Protein 8C3K (pdb70)

Nearest PDB structures (foldseek):
  8c3k-assembly1_A  TM=1.017E+00  e=1.616E-09  Escherichia coli O157:H7
  8c3l-assembly2_C  TM=9.895E-01  e=5.753E-07  Escherichia coli O157:H7
  7nkv-assembly1_A  TM=8.709E-01  e=2.531E-07  Escherichia coli O157:H7
  8c3l-assembly2_D  TM=9.884E-01  e=4.692E-20  Lama glama
  8b8i-assembly1_A  TM=9.255E-01  e=2.791E-16  Vicugna pacos

Radius of gyration: 16.2 Å; Cα contacts (8 Å, |Δi|>4): 402; chains: 2; bounding box: 50×37×36 Å

Solvent-accessible surface area: 8195 Å² total

Foldseek 3Di:
DCLLLVLLCVVCVVHDDDPVCPVVSVCSNVVNDDDDDVNSQVVCVVVVNPGCSSVDDDD/DKAKDKDWADEEAAQAKTKIKMAMPPLPQLQAKKFKFFQDPPHGTHTAKIAGNVGDIDGDPVQPPQWDWGAPPSRGMIMIIGGNHDQVPWGWMWMDGPHDIYPTDGHGYHD

Organism: Escherichia coli O157:H7 (NCBI:txid83334)

Structure (mmCIF, N/CA/C/O backbone):
data_8C3K
#
_entry.id   8C3K
#
_cell.length_a   67.143
_cell.length_b   67.143
_cell.length_c   69.707
_cell.angle_alpha   90.000
_cell.angle_beta   90.000
_cell.angle_gamma   120.000
#
_symmetry.space_group_name_H-M   'P 32 2 1'
#
loop_
_entity.id
_entity.type
_entity.pdbx_description
1 polymer 'Phage repressor protein CI'
2 polymer 'Nanobody 33'
3 water water
#
loop_
_atom_site.group_PDB
_atom_site.id
_atom_site.type_symbol
_atom_site.label_atom_id
_atom_site.label_alt_id
_atom_site.label_comp_id
_atom_site.label_asym_id
_atom_site.label_entity_id
_atom_site.label_seq_id
_atom_site.pdbx_PDB_ins_code
_atom_site.Cartn_x
_atom_site.Cartn_y
_atom_site.Cartn_z
_atom_site.occupancy
_atom_site.B_iso_or_equiv
_atom_site.auth_seq_id
_atom_site.auth_comp_id
_atom_site.auth_asym_id
_atom_site.auth_atom_id
_atom_site.pdbx_PDB_model_num
ATOM 1 N N . LYS A 1 4 ? -33.12195 26.05485 -6.23575 1.000 95.08948 4 LYS A N 1
ATOM 2 C CA . LYS A 1 4 ? -32.42738 27.20415 -5.65927 1.000 90.84893 4 LYS A CA 1
ATOM 3 C C . LYS A 1 4 ? -31.01341 27.35899 -6.22109 1.000 87.00459 4 LYS A C 1
ATOM 4 O O . LYS A 1 4 ? -30.11757 26.57067 -5.89844 1.000 83.62744 4 LYS A O 1
ATOM 6 N N . GLU A 1 5 ? -30.82252 28.38738 -7.05939 1.000 84.35916 5 GLU A N 1
ATOM 7 C CA . GLU A 1 5 ? -29.49748 28.69802 -7.58577 1.000 78.97680 5 GLU A CA 1
ATOM 8 C C . GLU A 1 5 ? -28.52526 29.13635 -6.49294 1.000 72.07415 5 GLU A C 1
ATOM 9 O O . GLU A 1 5 ? -27.30920 29.09975 -6.71053 1.000 69.69298 5 GLU A O 1
ATOM 12 N N . ILE A 1 6 ? -29.02707 29.54152 -5.32454 1.000 68.35029 6 ILE A N 1
ATOM 13 C CA . ILE A 1 6 ? -28.12972 29.96720 -4.26074 1.000 63.27131 6 ILE A CA 1
ATOM 14 C C . ILE A 1 6 ? -27.30251 28.79404 -3.75406 1.000 57.98461 6 ILE A C 1
ATOM 15 O O . ILE A 1 6 ? -26.12283 28.95865 -3.41875 1.000 55.95113 6 ILE A O 1
ATOM 20 N N . ARG A 1 7 ? -27.88611 27.59262 -3.70775 1.000 56.86501 7 ARG A N 1
ATOM 21 C CA . ARG A 1 7 ? -27.12623 26.42540 -3.27341 1.000 52.98313 7 ARG A CA 1
ATOM 22 C C . ARG A 1 7 ? -25.94715 26.17033 -4.19816 1.000 53.47593 7 ARG A C 1
ATOM 23 O O . ARG A 1 7 ? -24.84940 25.83873 -3.73843 1.000 52.53147 7 ARG A O 1
ATOM 31 N N . ARG A 1 8 ? -26.15050 26.34312 -5.50611 1.000 55.15245 8 ARG A N 1
ATOM 32 C CA . ARG A 1 8 ? -25.06460 26.15275 -6.45961 1.000 55.22343 8 ARG A CA 1
ATOM 33 C C . ARG A 1 8 ? -23.92392 27.12355 -6.19232 1.000 55.13098 8 ARG A C 1
ATOM 34 O O . ARG A 1 8 ? -22.75633 26.72109 -6.12143 1.000 54.92970 8 ARG A O 1
ATOM 37 N N . LEU A 1 9 ? -24.24690 28.41374 -6.04067 1.000 56.07583 9 LEU A N 1
ATOM 38 C CA . LEU A 1 9 ? -23.21574 29.42346 -5.80869 1.000 55.20864 9 LEU A CA 1
ATOM 39 C C . LEU A 1 9 ? -22.49117 29.19222 -4.49117 1.000 52.48438 9 LEU A C 1
ATOM 40 O O . LEU A 1 9 ? -21.26267 29.31812 -4.42389 1.000 52.44118 9 LEU A O 1
ATOM 45 N N . ARG A 1 10 ? -23.23946 28.88755 -3.42813 1.000 50.43458 10 ARG A N 1
ATOM 46 C CA . ARG A 1 10 ? -22.62891 28.61731 -2.13056 1.000 48.59409 10 ARG A CA 1
ATOM 47 C C . ARG A 1 10 ? -21.74068 27.37740 -2.17297 1.000 47.85774 10 ARG A C 1
ATOM 48 O O . ARG A 1 10 ? -20.70362 27.32428 -1.49925 1.000 47.22906 10 ARG A O 1
ATOM 56 N N . LEU A 1 11 ? -22.14097 26.35780 -2.93333 1.000 47.84174 11 LEU A N 1
ATOM 57 C CA . LEU A 1 11 ? -21.31405 25.16271 -3.02342 1.000 47.12561 11 LEU A CA 1
ATOM 58 C C . LEU A 1 11 ? -19.98106 25.49453 -3.67414 1.000 49.21061 11 LEU A C 1
ATOM 59 O O . LEU A 1 11 ? -18.91637 25.15014 -3.14698 1.000 47.01588 11 LEU A O 1
ATOM 64 N N . LYS A 1 12 ? -20.02448 26.20172 -4.80523 1.000 53.82517 12 LYS A N 1
ATOM 65 C CA . LYS A 1 12 ? -18.79900 26.65668 -5.44989 1.000 55.66265 12 LYS A CA 1
ATOM 66 C C . LYS A 1 12 ? -17.96577 27.50991 -4.50455 1.000 53.69001 12 LYS A C 1
ATOM 67 O O . LYS A 1 12 ? -16.74395 27.34393 -4.41922 1.000 52.90145 12 LYS A O 1
ATOM 72 N N . GLU A 1 13 ? -18.61142 28.41905 -3.77708 1.000 54.54136 13 GLU A N 1
ATOM 73 C CA . GLU A 1 13 ? -17.88320 29.27502 -2.84598 1.000 56.11632 13 GLU A CA 1
ATOM 74 C C . GLU A 1 13 ? -17.13790 28.45250 -1.79919 1.000 52.71557 13 GLU A C 1
ATOM 75 O O . GLU A 1 13 ? -15.96438 28.71859 -1.51134 1.000 52.12802 13 GLU A O 1
ATOM 81 N N . TRP A 1 14 ? -17.79478 27.43503 -1.23943 1.000 50.83090 14 TRP A N 1
ATOM 82 C CA . TRP A 1 14 ? -17.15724 26.61418 -0.20984 1.000 47.73600 14 TRP A CA 1
ATOM 83 C C . TRP A 1 14 ? -15.86283 25.98121 -0.71776 1.000 49.03015 14 TRP A C 1
ATOM 84 O O . TRP A 1 14 ? -14.84459 25.98263 -0.01478 1.000 48.12288 14 TRP A O 1
ATOM 95 N N . PHE A 1 15 ? -15.87367 25.44451 -1.93298 1.000 50.57191 15 PHE A N 1
ATOM 96 C CA . PHE A 1 15 ? -14.71656 24.71998 -2.43628 1.000 51.71665 15 PHE A CA 1
ATOM 97 C C . PHE A 1 15 ? -13.74812 25.60065 -3.20873 1.000 53.20586 15 PHE A C 1
ATOM 98 O O . PHE A 1 15 ? -12.76055 25.08665 -3.74178 1.000 55.83883 15 PHE A O 1
ATOM 106 N N . LYS A 1 16 ? -13.98200 26.91519 -3.23948 1.000 52.57951 16 LYS A N 1
ATOM 107 C CA . LYS A 1 16 ? -13.14008 27.81413 -4.02293 1.000 55.45594 16 LYS A CA 1
ATOM 108 C C . LYS A 1 16 ? -11.71015 27.84530 -3.49387 1.000 56.24026 16 LYS A C 1
ATOM 109 O O . LYS A 1 16 ? -10.75384 27.94540 -4.27459 1.000 58.77654 16 LYS A O 1
ATOM 112 N N . ASP A 1 17 ? -11.54745 27.75962 -2.17402 1.000 56.62620 17 ASP A N 1
ATOM 113 C CA . ASP A 1 17 ? -10.24870 27.76027 -1.51782 1.000 56.12214 17 ASP A CA 1
ATOM 114 C C . ASP A 1 17 ? -9.82321 26.36682 -1.07667 1.000 54.70805 17 ASP A C 1
ATOM 115 O O . ASP A 1 17 ? -8.98040 26.23911 -0.18640 1.000 55.37722 17 ASP A O 1
ATOM 120 N N . LYS A 1 18 ? -10.39551 25.32193 -1.66517 1.000 53.74572 18 LYS A N 1
ATOM 121 C CA . LYS A 1 18 ? -10.09954 23.94849 -1.28123 1.000 53.42530 18 LYS A CA 1
ATOM 122 C C . LYS A 1 18 ? -9.90957 23.11652 -2.54360 1.000 55.99224 18 LYS A C 1
ATOM 123 O O . LYS A 1 18 ? -9.94299 23.63127 -3.66153 1.000 58.04330 18 LYS A O 1
ATOM 129 N N . THR A 1 19 ? -9.70628 21.81535 -2.36524 1.000 56.66503 19 THR A N 1
ATOM 130 C CA . THR A 1 19 ? -9.67357 20.87997 -3.47908 1.000 59.26542 19 THR A CA 1
ATOM 131 C C . THR A 1 19 ? -10.73794 19.81399 -3.25805 1.000 59.43532 19 THR A C 1
ATOM 132 O O . THR A 1 19 ? -11.09601 19.49459 -2.12215 1.000 58.04909 19 THR A O 1
ATOM 136 N N . LEU A 1 20 ? -11.25094 19.27956 -4.35315 1.000 61.39161 20 LEU A N 1
ATOM 137 C CA . LEU A 1 20 ? -12.36077 18.33986 -4.24967 1.000 62.88572 20 LEU A CA 1
ATOM 138 C C . LEU A 1 20 ? -11.83929 16.91726 -4.07401 1.000 64.08608 20 LEU A C 1
ATOM 139 O O . LEU A 1 20 ? -10.92011 16.50154 -4.78744 1.000 65.25015 20 LEU A O 1
ATOM 144 N N . PRO A 1 21 ? -12.39876 16.14952 -3.14429 1.000 64.12109 21 PRO A N 1
ATOM 145 C CA . PRO A 1 21 ? -12.01281 14.73972 -3.01700 1.000 66.64456 21 PRO A CA 1
ATOM 146 C C . PRO A 1 21 ? -12.32222 13.98848 -4.29754 1.000 70.79312 21 PRO A C 1
ATOM 147 O O . PRO A 1 21 ? -13.40200 14.16462 -4.88081 1.000 71.86068 21 PRO A O 1
ATOM 151 N N . PRO A 1 22 ? -11.39638 13.15516 -4.77686 1.000 73.72399 22 PRO A N 1
ATOM 152 C CA . PRO A 1 22 ? -11.63943 12.46019 -6.05229 1.000 77.66435 22 PRO A CA 1
ATOM 153 C C . PRO A 1 22 ? -12.92869 11.65955 -6.06790 1.000 79.36659 22 PRO A C 1
ATOM 154 O O . PRO A 1 22 ? -13.63835 11.65777 -7.08261 1.000 81.82474 22 PRO A O 1
ATOM 158 N N . LYS A 1 23 ? -13.26200 10.99267 -4.96043 1.000 78.41970 23 LYS A N 1
ATOM 159 C CA . LYS A 1 23 ? -14.49825 10.21948 -4.90722 1.000 80.03779 23 LYS A CA 1
ATOM 160 C C . LYS A 1 23 ? -15.72571 11.10633 -5.07021 1.000 78.52704 23 LYS A C 1
ATOM 161 O O . LYS A 1 23 ? -16.76231 10.65009 -5.56660 1.000 81.19574 23 LYS A O 1
ATOM 163 N N . GLU A 1 24 ? -15.63248 12.36935 -4.66814 1.000 74.61589 24 GLU A N 1
ATOM 164 C CA . GLU A 1 24 ? -16.76396 13.27747 -4.75237 1.000 73.46541 24 GLU A CA 1
ATOM 165 C C . GLU A 1 24 ? -16.66812 14.25463 -5.91265 1.000 73.41412 24 GLU A C 1
ATOM 166 O O . GLU A 1 24 ? -17.66899 14.90937 -6.22382 1.000 73.26430 24 GLU A O 1
ATOM 172 N N . LYS A 1 25 ? -15.49416 14.37062 -6.54364 1.000 73.23263 25 LYS A N 1
ATOM 173 C CA . LYS A 1 25 ? -15.28165 15.38227 -7.57440 1.000 73.24591 25 LYS A CA 1
ATOM 174 C C . LYS A 1 25 ? -16.38377 15.34476 -8.62587 1.000 74.70878 25 LYS A C 1
ATOM 175 O O . LYS A 1 25 ? -16.87141 16.39199 -9.06564 1.000 74.08670 25 LYS A O 1
ATOM 179 N N . SER A 1 26 ? -16.82023 14.14263 -9.00373 1.000 76.73639 26 SER A N 1
ATOM 180 C CA . SER A 1 26 ? -17.83682 14.00288 -10.04122 1.000 79.51474 26 SER A CA 1
ATOM 181 C C . SER A 1 26 ? -19.19482 14.51084 -9.56887 1.000 78.02384 26 SER A C 1
ATOM 182 O O . SER A 1 26 ? -19.84271 15.31358 -10.24990 1.000 79.61102 26 SER A O 1
ATOM 185 N N . TYR A 1 27 ? -19.64194 14.04849 -8.40301 1.000 75.49515 27 TYR A N 1
ATOM 186 C CA . TYR A 1 27 ? -20.97264 14.39455 -7.91422 1.000 73.76774 27 TYR A CA 1
ATOM 187 C C . TYR A 1 27 ? -21.07341 15.87296 -7.54257 1.000 69.63055 27 TYR A C 1
ATOM 188 O O . TYR A 1 27 ? -22.08051 16.52833 -7.84135 1.000 69.30355 27 TYR A O 1
ATOM 197 N N . LEU A 1 28 ? -20.04163 16.41795 -6.89170 1.000 66.24972 28 LEU A N 1
ATOM 198 C CA . LEU A 1 28 ? -20.04613 17.84106 -6.55797 1.000 62.59743 28 LEU A CA 1
ATOM 199 C C . LEU A 1 28 ? -20.03108 18.71582 -7.80209 1.000 65.92036 28 LEU A C 1
ATOM 200 O O . LEU A 1 28 ? -20.61850 19.80347 -7.79560 1.000 65.83696 28 LEU A O 1
ATOM 205 N N . SER A 1 29 ? -19.35372 18.27287 -8.86623 1.000 69.04597 29 SER A N 1
ATOM 206 C CA . SER A 1 29 ? -19.25259 19.09824 -10.06626 1.000 71.63326 29 SER A CA 1
ATOM 207 C C . SER A 1 29 ? -20.58264 19.19218 -10.79892 1.000 74.49036 29 SER A C 1
ATOM 208 O O . SER A 1 29 ? -20.88096 20.22999 -11.40042 1.000 75.59158 29 SER A O 1
ATOM 211 N N . GLN A 1 30 ? -21.38833 18.12768 -10.76114 1.000 76.72617 30 GLN A N 1
ATOM 212 C CA . GLN A 1 30 ? -22.73837 18.19962 -11.31092 1.000 80.31489 30 GLN A CA 1
ATOM 213 C C . GLN A 1 30 ? -23.57361 19.25079 -10.59030 1.000 77.31943 30 GLN A C 1
ATOM 214 O O . GLN A 1 30 ? -24.37389 19.95529 -11.21438 1.000 78.47275 30 GLN A O 1
ATOM 220 N N . LEU A 1 31 ? -23.40552 19.37056 -9.27296 1.000 73.79137 31 LEU A N 1
ATOM 221 C CA . LEU A 1 31 ? -24.16348 20.36795 -8.52797 1.000 70.72086 31 LEU A CA 1
ATOM 222 C C . LEU A 1 31 ? -23.65521 21.77303 -8.81840 1.000 69.42796 31 LEU A C 1
ATOM 223 O O . LEU A 1 31 ? -24.44833 22.71064 -8.96713 1.000 68.76232 31 LEU A O 1
ATOM 228 N N . MET A 1 32 ? -22.33356 21.93474 -8.91141 1.000 69.16675 32 MET A N 1
ATOM 229 C CA . MET A 1 32 ? -21.75677 23.25558 -9.13922 1.000 68.14660 32 MET A CA 1
ATOM 230 C C . MET A 1 32 ? -22.06170 23.78344 -10.53237 1.000 70.73265 32 MET A C 1
ATOM 231 O O . MET A 1 32 ? -22.04110 24.99997 -10.74278 1.000 70.26918 32 MET A O 1
ATOM 236 N N . SER A 1 33 ? -22.33369 22.90004 -11.49034 1.000 74.71399 33 SER A N 1
ATOM 237 C CA . SER A 1 33 ? -22.57459 23.29716 -12.87118 1.000 79.93125 33 SER A CA 1
ATOM 238 C C . SER A 1 33 ? -24.04975 23.30841 -13.24482 1.000 84.08091 33 SER A C 1
ATOM 239 O O . SER A 1 33 ? -24.38449 23.69273 -14.36805 1.000 87.21268 33 SER A O 1
ATOM 242 N N . GLY A 1 34 ? -24.93473 22.89770 -12.34193 1.000 85.03099 34 GLY A N 1
ATOM 243 C CA . GLY A 1 34 ? -26.35391 22.88076 -12.61883 1.000 89.55854 34 GLY A CA 1
ATOM 244 C C . GLY A 1 34 ? -26.88039 21.59878 -13.22320 1.000 95.51481 34 GLY A C 1
ATOM 245 O O . GLY A 1 34 ? -28.09157 21.49876 -13.45593 1.000 98.22607 34 GLY A O 1
ATOM 246 N N . ARG A 1 35 ? -26.01748 20.61001 -13.47010 1.000 97.27301 35 ARG A N 1
ATOM 247 C CA . ARG A 1 35 ? -26.46006 19.37885 -14.11926 1.000 103.60976 35 ARG A CA 1
ATOM 248 C C . ARG A 1 35 ? -27.39437 18.57372 -13.22216 1.000 104.12598 35 ARG A C 1
ATOM 249 O O . ARG A 1 35 ? -28.41489 18.05324 -13.68757 1.000 107.36389 35 ARG A O 1
ATOM 257 N N . ALA A 1 36 ? -27.06328 18.45715 -11.94046 1.000 102.60640 36 ALA A N 1
ATOM 258 C CA . ALA A 1 36 ? -27.86953 17.70072 -10.99505 1.000 101.01591 36 ALA A CA 1
ATOM 259 C C . ALA A 1 36 ? -28.84158 18.61711 -10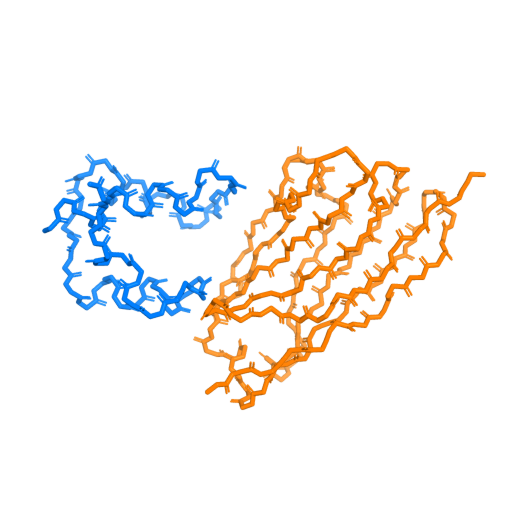.26169 1.000 97.29281 36 ALA A C 1
ATOM 260 O O . ALA A 1 36 ? -28.59906 19.81746 -10.10980 1.000 96.69844 36 ALA A O 1
ATOM 262 N N . SER A 1 37 ? -29.95349 18.03789 -9.81334 1.000 93.50269 37 SER A N 1
ATOM 263 C CA . SER A 1 37 ? -30.89147 18.76497 -8.96875 1.000 87.64375 37 SER A CA 1
ATOM 264 C C . SER A 1 37 ? -30.24564 19.07227 -7.61755 1.000 79.78476 37 SER A C 1
ATOM 265 O O . SER A 1 37 ? -29.40366 18.31543 -7.12381 1.000 78.87691 37 SER A O 1
ATOM 268 N N . PHE A 1 38 ? -30.64223 20.20727 -7.01370 1.000 74.48804 38 PHE A N 1
ATOM 269 C CA . PHE A 1 38 ? -30.03999 20.69132 -5.75942 1.000 67.73586 38 PHE A CA 1
ATOM 270 C C . PHE A 1 38 ? -31.15646 21.03442 -4.76286 1.000 65.49688 38 PHE A C 1
ATOM 271 O O . PHE A 1 38 ? -31.49414 22.20253 -4.56190 1.000 60.36399 38 PHE A O 1
ATOM 279 N N . GLY A 1 39 ? -31.70952 20.00552 -4.11502 1.000 66.14100 39 GLY A N 1
ATOM 280 C CA . GLY A 1 39 ? -32.87439 20.16875 -3.27022 1.000 66.65071 39 GLY A CA 1
ATOM 281 C C . GLY A 1 39 ? -32.52745 20.48565 -1.82603 1.000 64.89478 39 GLY A C 1
ATOM 282 O O . GLY A 1 39 ? -31.36526 20.60175 -1.43863 1.000 63.03181 39 GLY A O 1
ATOM 283 N N . GLU A 1 40 ? -33.58074 20.63796 -1.01935 1.000 62.07371 40 GLU A N 1
ATOM 284 C CA . GLU A 1 40 ? -33.39701 20.97891 0.38678 1.000 61.16057 40 GLU A CA 1
ATOM 285 C C . GLU A 1 40 ? -32.63396 19.88683 1.12378 1.000 58.93133 40 GLU A C 1
ATOM 286 O O . GLU A 1 40 ? -31.62669 20.15951 1.78601 1.000 55.88984 40 GLU A O 1
ATOM 290 N N . LYS A 1 41 ? -33.10212 18.63962 1.02820 1.000 60.55105 41 LYS A N 1
ATOM 291 C CA . LYS A 1 41 ? -32.47521 17.56454 1.79263 1.000 58.80983 41 LYS A CA 1
ATOM 292 C C . LYS A 1 41 ? -31.04153 17.31860 1.34021 1.000 56.77872 41 LYS A C 1
ATOM 293 O O . LYS A 1 41 ? -30.15890 17.07439 2.17133 1.000 55.44615 41 LYS A O 1
ATOM 296 N N . ALA A 1 42 ? -30.78672 17.38810 0.03077 1.000 56.79229 42 ALA A N 1
ATOM 297 C CA . ALA A 1 42 ? -29.42013 17.24624 -0.46116 1.000 55.25287 42 ALA A CA 1
ATOM 298 C C . ALA A 1 42 ? -28.51046 18.33045 0.11338 1.000 52.03362 42 ALA A C 1
ATOM 299 O O . ALA A 1 42 ? -27.38193 18.04828 0.53136 1.000 49.36197 42 ALA A O 1
ATOM 301 N N . ALA A 1 43 ? -28.98364 19.57896 0.14814 1.000 52.03868 43 ALA A N 1
ATOM 302 C CA . ALA A 1 43 ? -28.16803 20.65269 0.70728 1.000 48.11246 43 ALA A CA 1
ATOM 303 C C . ALA A 1 43 ? -27.88527 20.41575 2.18579 1.000 46.14479 43 ALA A C 1
ATOM 304 O O . ALA A 1 43 ? -26.76124 20.62793 2.65543 1.000 43.32561 43 ALA A O 1
ATOM 306 N N . ARG A 1 44 ? -28.88477 19.95221 2.93130 1.000 48.30643 44 ARG A N 1
ATOM 307 C CA . ARG A 1 44 ? -28.67651 19.68809 4.34963 1.000 48.96692 44 ARG A CA 1
ATOM 308 C C . ARG A 1 44 ? -27.68268 18.54333 4.55967 1.000 47.60680 44 ARG A C 1
ATOM 309 O O . ARG A 1 44 ? -26.83477 18.60024 5.46696 1.000 45.20352 44 ARG A O 1
ATOM 317 N N . ARG A 1 45 ? -27.74250 17.51346 3.71003 1.000 47.82505 45 ARG A N 1
ATOM 318 C CA A ARG A 1 45 ? -26.82086 16.38860 3.84660 0.510 47.14506 45 ARG A CA 1
ATOM 319 C CA B ARG A 1 45 ? -26.82108 16.39378 3.86163 0.490 47.12832 45 ARG A CA 1
ATOM 320 C C . ARG A 1 45 ? -25.40610 16.78893 3.46459 1.000 45.63158 45 ARG A C 1
ATOM 321 O O . ARG A 1 45 ? -24.43619 16.34162 4.08870 1.000 46.14684 45 ARG A O 1
ATOM 328 N N . ILE A 1 46 ? -25.27092 17.62139 2.43161 1.000 45.63283 46 ILE A N 1
ATOM 329 C CA . ILE A 1 46 ? -23.95351 18.08829 2.01817 1.000 44.89845 46 ILE A CA 1
ATOM 330 C C . ILE A 1 46 ? -23.29524 18.89963 3.12926 1.000 42.34141 46 ILE A C 1
ATOM 331 O O . ILE A 1 46 ? -22.09487 18.75516 3.39285 1.000 41.07779 46 ILE A O 1
ATOM 336 N N . GLU A 1 47 ? -24.05980 19.77806 3.78810 1.000 41.89560 47 GLU A N 1
ATOM 337 C CA . GLU A 1 47 ? -23.50604 20.54876 4.89959 1.000 39.24251 47 GLU A CA 1
ATOM 338 C C . GLU A 1 47 ? -23.01082 19.63179 6.01056 1.000 39.78130 47 GLU A C 1
ATOM 339 O O . GLU A 1 47 ? -21.95848 19.88141 6.61937 1.000 37.66739 47 GLU A O 1
ATOM 345 N N . GLN A 1 48 ? -23.75984 18.56930 6.29818 1.000 41.16026 48 GLN A N 1
ATOM 346 C CA . GLN A 1 48 ? -23.31987 17.62972 7.32168 1.000 42.27587 48 GLN A CA 1
ATOM 347 C C . GLN A 1 48 ? -22.06211 16.89047 6.88718 1.000 41.45293 48 GLN A C 1
ATOM 348 O O . GLN A 1 48 ? -21.12539 16.73687 7.68190 1.000 39.94255 48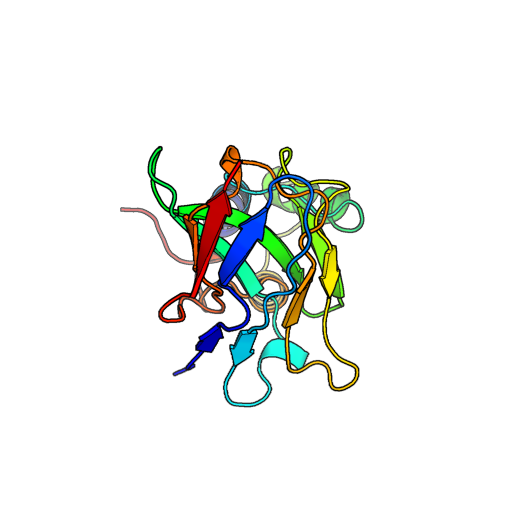 GLN A O 1
ATOM 354 N N . THR A 1 49 ? -22.02971 16.44422 5.62610 1.000 42.40527 49 THR A N 1
ATOM 355 C CA A THR A 1 49 ? -20.88269 15.69776 5.11613 0.450 42.79459 49 THR A CA 1
ATOM 356 C CA B THR A 1 49 ? -20.88098 15.69514 5.12456 0.550 42.81132 49 THR A CA 1
ATOM 357 C C . THR A 1 49 ? -19.58052 16.47433 5.29588 1.000 40.85727 49 THR A C 1
ATOM 358 O O . THR A 1 49 ? -18.57939 15.92021 5.76384 1.000 40.03510 49 THR A O 1
ATOM 363 N N . TYR A 1 50 ? -19.57693 17.76491 4.95499 1.000 38.99255 50 TYR A N 1
ATOM 364 C CA . TYR A 1 50 ? -18.34709 18.55680 4.98581 1.000 37.68493 50 TYR A CA 1
ATOM 365 C C . TYR A 1 50 ? -18.22563 19.47293 6.19853 1.000 36.17343 50 TYR A C 1
ATOM 366 O O . TYR A 1 50 ? -17.23239 20.20305 6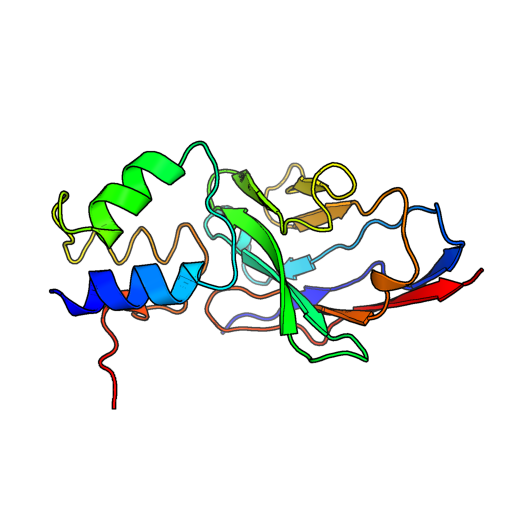.31411 1.000 36.18462 50 TYR A O 1
ATOM 375 N N . GLY A 1 51 ? -19.19381 19.45060 7.10399 1.000 34.42275 51 GLY A N 1
ATOM 376 C CA . GLY A 1 51 ? -19.14449 20.32578 8.25593 1.000 32.25517 51 GLY A CA 1
ATOM 377 C C . GLY A 1 51 ? -19.39146 21.79043 7.94489 1.000 31.22882 51 GLY A C 1
ATOM 378 O O . GLY A 1 51 ? -18.86276 22.65263 8.64424 1.000 30.29749 51 GLY A O 1
ATOM 379 N N . MET A 1 52 ? -20.19704 22.09901 6.93265 1.000 31.03660 52 MET A N 1
ATOM 380 C CA . MET A 1 52 ? -20.55272 23.48666 6.69331 1.000 32.80441 52 MET A CA 1
ATOM 381 C C . MET A 1 52 ? -21.51344 23.95147 7.78342 1.000 34.06764 52 MET A C 1
ATOM 382 O O . MET A 1 52 ? -22.28350 23.15026 8.32240 1.000 35.06472 52 MET A O 1
ATOM 387 N N . PRO A 1 53 ? -21.49558 25.23786 8.12866 1.000 33.30578 53 PRO A N 1
ATOM 388 C CA . PRO A 1 53 ? -22.49553 25.74048 9.07174 1.000 33.53632 53 PRO A CA 1
ATOM 389 C C . PRO A 1 53 ? -23.89583 25.40835 8.57521 1.000 35.41785 53 PRO A C 1
ATOM 390 O O . PRO A 1 53 ? -24.16062 25.38710 7.36898 1.000 35.36348 53 PRO A O 1
ATOM 394 N N . GLU A 1 54 ? -24.79160 25.10352 9.51506 1.000 37.39075 54 GLU A N 1
ATOM 395 C CA . GLU A 1 54 ? -26.15906 24.75733 9.14314 1.000 41.84396 54 GLU A CA 1
ATOM 396 C C . GLU A 1 54 ? -26.76282 25.87839 8.31221 1.000 43.08050 54 GLU A C 1
ATOM 397 O O . GLU A 1 54 ? -26.60533 27.06225 8.63561 1.000 43.43551 54 GLU A O 1
ATOM 401 N N . GLY A 1 55 ? -27.42621 25.50563 7.22218 1.000 43.09100 55 GLY A N 1
ATOM 402 C CA . GLY A 1 55 ? -28.07859 26.48997 6.38517 1.000 43.49036 55 GLY A CA 1
ATOM 403 C C . GLY A 1 55 ? -27.16180 27.25968 5.46446 1.000 42.85517 55 GLY A C 1
ATOM 4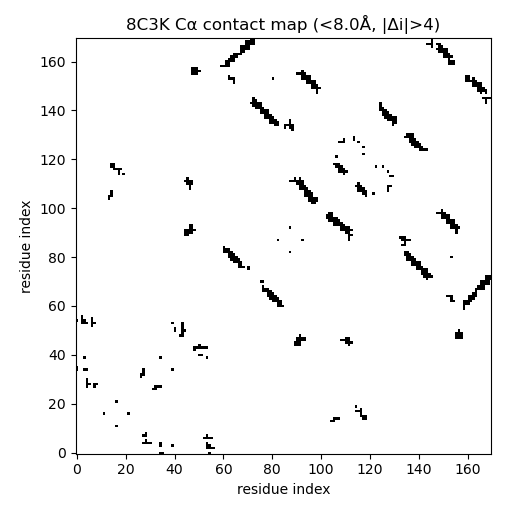04 O O . GLY A 1 55 ? -27.65140 28.09920 4.70463 1.000 45.83173 55 GLY A O 1
ATOM 405 N N . TYR A 1 56 ? -25.84832 26.98863 5.49323 1.000 38.30700 56 TYR A N 1
ATOM 406 C CA . TYR A 1 56 ? -24.90585 27.76163 4.68903 1.000 37.93004 56 TYR A CA 1
ATOM 407 C C . TYR A 1 56 ? -25.32051 27.81272 3.21840 1.000 38.63516 56 TYR A C 1
ATOM 408 O O . TYR A 1 56 ? -25.27351 28.87452 2.58733 1.000 39.91483 56 TYR A O 1
ATOM 417 N N . LEU A 1 57 ? -25.74147 26.68096 2.65595 1.000 41.16730 57 LEU A N 1
ATOM 418 C CA . LEU A 1 57 ? -26.03172 26.64350 1.22497 1.000 43.07833 57 LEU A CA 1
ATOM 419 C C . LEU A 1 57 ? -27.27542 27.44622 0.85047 1.000 45.49408 57 LEU A C 1
ATOM 420 O O . LEU A 1 57 ? -27.43713 27.80097 -0.32397 1.000 48.62181 57 LEU A O 1
ATOM 425 N N . ASP A 1 58 ? -28.14661 27.75136 1.80658 1.000 44.77193 58 ASP A N 1
ATOM 426 C CA . ASP A 1 58 ? -29.35782 28.52301 1.54220 1.000 48.56119 58 ASP A CA 1
ATOM 427 C C . ASP A 1 58 ? -29.23827 29.98794 1.94205 1.000 49.24786 58 ASP A C 1
ATOM 428 O O . ASP A 1 58 ? -30.21080 30.73557 1.79410 1.000 47.50015 58 ASP A O 1
ATOM 433 N N . ALA A 1 59 ? -28.08044 30.41460 2.45014 1.000 42.79297 59 ALA A N 1
ATOM 434 C CA . ALA A 1 59 ? -27.87875 31.79568 2.87177 1.000 46.86987 59 ALA A CA 1
ATOM 435 C C . ALA A 1 59 ? -27.66836 32.68047 1.65142 1.000 50.53253 59 ALA A C 1
ATOM 436 O O . ALA A 1 59 ? -26.72817 32.46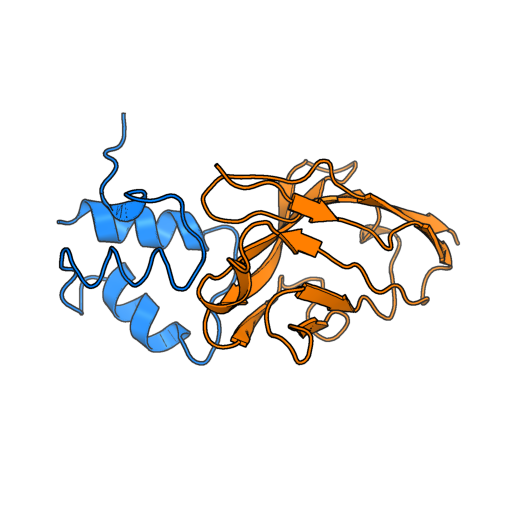839 0.87538 1.000 50.86366 59 ALA A O 1
ATOM 438 N N . GLU A 1 60 ? -28.52675 33.67979 1.50321 1.000 53.54186 60 GLU A N 1
ATOM 439 C CA . GLU A 1 60 ? -28.42148 34.64414 0.41647 1.000 58.79246 60 GLU A CA 1
ATOM 440 C C . GLU A 1 60 ? -27.16352 35.50460 0.55416 1.000 59.53693 60 GLU A C 1
ATOM 441 O O . GLU A 1 60 ? -26.54235 35.58960 1.61711 1.000 56.88184 60 GLU A O 1
ATOM 447 N N . TYR A 1 61 ? -26.79074 36.14500 -0.55357 1.000 63.87378 61 TYR A N 1
ATOM 448 C CA . TYR A 1 61 ? -25.71299 37.12434 -0.57606 1.000 66.01935 61 TYR A CA 1
ATOM 449 C C . TYR A 1 61 ? -26.26543 38.53347 -0.40227 1.000 72.06522 61 TYR A C 1
ATOM 450 O O . TYR A 1 61 ? -27.40993 38.82468 -0.76347 1.000 74.13040 61 TYR A O 1
ATOM 459 N N . ALA A 1 62 ? -25.42503 39.41683 0.12938 1.000 75.22184 62 ALA A N 1
ATOM 460 C CA . ALA A 1 62 ? -25.78769 40.82529 0.28977 1.000 80.67395 62 ALA A CA 1
ATOM 461 C C . ALA A 1 62 ? -25.67987 41.58775 -1.03376 1.000 86.11368 62 ALA A C 1
ATOM 462 O O . ALA A 1 62 ? -24.88896 41.22346 -1.90642 1.000 87.28830 62 ALA A O 1
ATOM 464 N N . GLU A 1 63 ? -26.47690 42.64396 -1.17714 1.000 90.03113 63 GLU A N 1
ATOM 465 N N . GLN B 2 1 ? -24.00067 24.44054 20.55532 1.000 45.98562 1 GLN B N 1
ATOM 466 C CA . GLN B 2 1 ? -22.65276 24.96246 20.41212 1.000 43.26592 1 GLN B CA 1
ATOM 467 C C . GLN B 2 1 ? -21.60233 23.85129 20.50197 1.000 39.14737 1 GLN B C 1
ATOM 468 O O . GLN B 2 1 ? -21.81243 22.83240 21.15667 1.000 38.77938 1 GLN B O 1
ATOM 471 N N . VAL B 2 2 ? -20.48935 24.05689 19.80692 1.000 34.75658 2 VAL B N 1
ATOM 472 C CA . VAL B 2 2 ? -19.43860 23.05562 19.64778 1.000 32.71032 2 VAL B CA 1
ATOM 473 C C . VAL B 2 2 ? -18.14672 23.66826 20.14590 1.000 30.25074 2 VAL B C 1
ATOM 474 O O . VAL B 2 2 ? -17.83762 24.80763 19.79384 1.000 30.77797 2 VAL B O 1
ATOM 478 N N . GLN B 2 3 ? -17.40419 22.93183 20.96886 1.000 25.16294 3 GLN B N 1
ATOM 479 C CA . GLN B 2 3 ? -16.06671 23.33748 21.37520 1.000 23.62792 3 GLN B CA 1
ATOM 480 C C . GLN B 2 3 ? -15.04148 22.38453 20.77591 1.000 24.73738 3 GLN B C 1
ATOM 481 O O . GLN B 2 3 ? -15.31196 21.18139 20.62306 1.000 25.09733 3 GLN B O 1
ATOM 487 N N . LEU B 2 4 ? -13.87840 22.94429 20.38721 1.000 23.04781 4 LEU B N 1
ATOM 488 C CA . LEU B 2 4 ? -12.82394 22.23432 19.66749 1.000 23.74893 4 LEU B CA 1
ATOM 489 C C . LEU B 2 4 ? -11.48261 22.47830 20.34502 1.000 25.96499 4 LEU B C 1
ATOM 490 O O . LEU B 2 4 ? -11.18840 23.60761 20.74376 1.000 26.61198 4 LEU B O 1
ATOM 495 N N . VAL B 2 5 ? -10.65468 21.43793 20.44156 1.000 26.37543 5 VAL B N 1
ATOM 496 C CA . VAL B 2 5 ? -9.34069 21.52548 21.06577 1.000 25.58998 5 VAL B CA 1
ATOM 497 C C . VAL B 2 5 ? -8.33457 20.89347 20.11940 1.000 27.98891 5 VAL B C 1
ATOM 498 O O . VAL B 2 5 ? -8.28838 19.65533 19.99668 1.000 28.66171 5 VAL B O 1
ATOM 502 N N . GLU B 2 6 ? -7.51732 21.73304 19.46414 1.000 28.46959 6 GLU B N 1
ATOM 503 C CA . GLU B 2 6 ? -6.30417 21.30378 18.75763 1.000 29.13687 6 GLU B CA 1
ATOM 504 C C . GLU B 2 6 ? -5.15300 21.07127 19.73021 1.000 31.45766 6 GLU B C 1
ATOM 505 O O . GLU B 2 6 ? -4.98769 21.79966 20.71083 1.000 32.88264 6 GLU B O 1
ATOM 511 N N . SER B 2 7 ? -4.32730 20.06269 19.43909 1.000 31.60413 7 SER B N 1
ATOM 512 C CA . SER B 2 7 ? -3.09390 19.84898 20.18285 1.000 33.82867 7 SER B C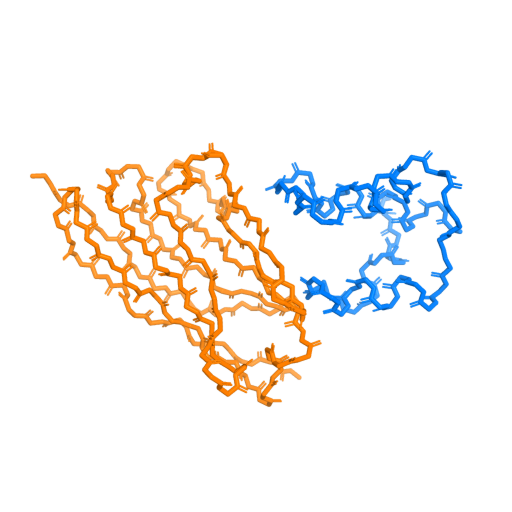A 1
ATOM 513 C C . SER B 2 7 ? -2.08844 19.17695 19.25940 1.000 34.87370 7 SER B C 1
ATOM 514 O O . SER B 2 7 ? -2.40849 18.80452 18.12764 1.000 33.08894 7 SER B O 1
ATOM 517 N N . GLY B 2 8 ? -0.85583 19.04601 19.74535 1.000 37.17349 8 GLY B N 1
ATOM 518 C CA . GLY B 2 8 ? 0.17392 18.30994 19.03436 1.000 40.26496 8 GLY B CA 1
ATOM 519 C C . GLY B 2 8 ? 1.17712 19.16490 18.28738 1.000 40.68309 8 GLY B C 1
ATOM 520 O O . GLY B 2 8 ? 2.12370 18.61752 17.71631 1.000 42.43985 8 GLY B O 1
ATOM 521 N N . GLY B 2 9 ? 0.99884 20.47894 18.26691 1.000 39.02233 9 GLY B N 1
ATOM 522 C CA . GLY B 2 9 ? 1.97596 21.35503 17.66204 1.000 40.29079 9 GLY B CA 1
ATOM 523 C C . GLY B 2 9 ? 3.26397 21.39023 18.45148 1.000 41.46603 9 GLY B C 1
ATOM 524 O O . GLY B 2 9 ? 3.40333 20.78119 19.51118 1.000 42.03372 9 GLY B O 1
ATOM 525 N N . GLY B 2 10 ? 4.23635 22.12597 17.91685 1.000 42.05066 10 GLY B N 1
ATOM 526 C CA . GLY B 2 10 ? 5.50356 22.26832 18.60441 1.000 43.17438 10 GLY B CA 1
ATOM 527 C C . GLY B 2 10 ? 6.57354 22.80034 17.66667 1.000 45.60133 10 GLY B C 1
ATOM 528 O O . GLY B 2 10 ? 6.27710 23.40718 16.63804 1.000 45.30597 10 GLY B O 1
ATOM 529 N N . LEU B 2 11 ? 7.81286 22.54739 18.05693 1.000 47.86014 11 LEU B N 1
ATOM 530 C CA . LEU B 2 11 ? 8.99823 22.98173 17.33553 1.000 50.76357 11 LEU B CA 1
ATOM 531 C C . LEU B 2 11 ? 9.70663 21.74491 16.81194 1.000 54.64647 11 LEU B C 1
ATOM 532 O O . LEU B 2 11 ? 10.11670 20.88053 17.59383 1.000 57.04668 11 LEU B O 1
ATOM 537 N N . VAL B 2 12 ? 9.84669 21.64979 15.50044 1.000 55.99772 12 VAL B N 1
ATOM 538 C CA . VAL B 2 12 ? 10.44840 20.46728 14.90374 1.000 59.36600 12 VAL B CA 1
ATOM 539 C C . VAL B 2 12 ? 11.39015 20.91913 13.79847 1.000 61.07948 12 VAL B C 1
ATOM 540 O O . VAL B 2 12 ? 11.24422 22.01435 13.24602 1.000 61.43750 12 VAL B O 1
ATOM 544 N N . GLN B 2 13 ? 12.39759 20.09274 13.51157 1.000 62.35186 13 GLN B N 1
ATOM 545 C CA . GLN B 2 13 ? 13.35325 20.43489 12.46795 1.000 65.02712 13 GLN B CA 1
ATOM 546 C C . GLN B 2 13 ? 12.74840 20.19154 11.08782 1.000 64.32865 13 GLN B C 1
ATOM 547 O O . GLN B 2 13 ? 11.90930 19.30272 10.89927 1.000 63.31050 13 GLN B O 1
ATOM 549 N N . SER B 2 14 ? 13.16998 21.01045 10.12435 1.000 64.35330 14 SER B N 1
ATOM 550 C CA . SER B 2 14 ? 12.74968 20.81352 8.74270 1.000 64.46939 14 SER B CA 1
ATOM 551 C C . SER B 2 14 ? 13.05896 19.39138 8.28684 1.000 66.69777 14 SER B C 1
ATOM 552 O O . SER B 2 14 ? 14.10713 18.82628 8.61173 1.000 68.93525 14 SER B O 1
ATOM 555 N N . GLY B 2 15 ? 12.13196 18.81453 7.52772 1.000 66.53317 15 GLY B N 1
ATOM 556 C CA . GLY B 2 15 ? 12.16484 17.40517 7.21715 1.000 69.53375 15 GLY B CA 1
ATOM 557 C C . GLY B 2 15 ? 11.60565 16.50845 8.29817 1.000 69.95873 15 GLY B C 1
ATOM 558 O O . GLY B 2 15 ? 11.59118 15.28392 8.11770 1.000 72.02086 15 GLY B O 1
ATOM 559 N N . GLY B 2 16 ? 11.13735 17.07706 9.41253 1.000 68.27483 16 GLY B N 1
ATOM 560 C CA . GLY B 2 16 ? 10.65004 16.29675 10.52826 1.000 68.37603 16 GLY B CA 1
ATOM 561 C C . GLY B 2 16 ? 9.14819 16.08617 10.48698 1.000 66.80288 16 GLY B C 1
ATOM 562 O O . GLY B 2 16 ? 8.44831 16.48399 9.55586 1.000 64.82428 16 GLY B O 1
ATOM 563 N N . SER B 2 17 ? 8.64860 15.44915 11.53982 1.000 67.22816 17 SER B N 1
ATOM 564 C CA . SER B 2 17 ? 7.28249 14.95981 11.57366 1.000 66.56716 17 SER B CA 1
ATOM 565 C C . SER B 2 17 ? 6.54648 15.49498 12.79926 1.000 63.04303 17 SER B C 1
ATOM 566 O O . SER B 2 17 ? 7.14750 15.83301 13.82543 1.000 62.65757 17 SER B O 1
ATOM 569 N N . LEU B 2 18 ? 5.22546 15.57805 12.66340 1.000 60.89382 18 LEU B N 1
ATOM 570 C CA . LEU B 2 18 ? 4.35729 16.09532 13.71314 1.000 58.51417 18 LEU B CA 1
ATOM 571 C C . LEU B 2 18 ? 2.94501 15.59988 13.44124 1.000 53.34517 18 LEU B C 1
ATOM 572 O O . LEU B 2 18 ? 2.47967 15.65341 12.29897 1.000 51.56992 18 LEU B O 1
ATOM 577 N N . ARG B 2 19 ? 2.26633 15.11175 14.47190 1.000 50.46683 19 ARG B N 1
ATOM 578 C CA . ARG B 2 19 ? 0.87655 14.70049 14.33763 1.000 47.60066 19 ARG B CA 1
ATOM 579 C C . ARG B 2 19 ? 0.02203 15.61439 15.19916 1.000 43.03749 19 ARG B C 1
ATOM 580 O O . ARG B 2 19 ? 0.15468 15.61337 16.42673 1.000 43.12864 19 ARG B O 1
ATOM 588 N N . LEU B 2 20 ? -0.84271 16.39105 14.56150 1.000 39.10569 20 LEU B N 1
ATOM 589 C CA . LEU B 2 20 ? -1.80591 17.20909 15.29249 1.000 35.83864 20 LEU B CA 1
ATOM 590 C C . LEU B 2 20 ? -3.08618 16.42435 15.55598 1.000 36.70408 20 LEU B C 1
ATOM 591 O O . LEU B 2 20 ? -3.45785 15.52975 14.79065 1.000 37.35384 20 LEU B O 1
ATOM 596 N N . SER B 2 21 ? -3.77684 16.78924 16.63704 1.000 35.80619 21 SER B N 1
ATOM 597 C CA A SER B 2 21 ? -5.06189 16.20516 16.98600 0.440 35.93798 21 SER B CA 1
ATOM 598 C CA B SER B 2 21 ? -5.06245 16.20380 16.99295 0.560 35.96727 21 SER B CA 1
ATOM 599 C C . SER B 2 21 ? -6.09295 17.30784 17.17778 1.000 33.57720 21 SER B C 1
ATOM 600 O O . SER B 2 21 ? -5.75913 18.43053 17.56032 1.000 33.18046 21 SER B O 1
ATOM 605 N N . CYS B 2 22 ? -7.35332 16.96927 16.91551 1.000 31.94022 22 CYS B N 1
ATOM 606 C CA . CYS B 2 22 ? -8.48733 17.85030 17.18624 1.000 31.11744 22 CYS B CA 1
ATOM 607 C C . CYS B 2 22 ? -9.57936 17.03871 17.86694 1.000 31.27035 22 CYS B C 1
ATOM 608 O O . CYS B 2 22 ? -10.08653 16.07001 17.28970 1.000 32.12984 22 CYS B O 1
ATOM 611 N N . ALA B 2 23 ? -9.94149 17.42282 19.09812 1.000 28.80261 23 ALA B N 1
ATOM 612 C CA . ALA B 2 23 ? -11.08535 16.86350 19.79757 1.000 29.90932 23 ALA B CA 1
ATOM 613 C C . ALA B 2 23 ? -12.26195 17.81497 19.64982 1.000 29.74753 23 ALA B C 1
ATOM 614 O O . ALA B 2 23 ? -12.07224 19.03865 19.61146 1.000 29.75129 23 ALA B O 1
ATOM 616 N N . ALA B 2 24 ? -13.46821 17.25433 19.53890 1.000 27.22868 24 ALA B N 1
ATOM 617 C CA . ALA B 2 24 ? -14.66491 18.06691 19.33098 1.000 28.22898 24 ALA B CA 1
ATOM 618 C C . ALA B 2 24 ? -15.82358 17.55088 20.16656 1.000 28.76383 24 ALA B C 1
ATOM 619 O O . ALA B 2 24 ? -15.99737 16.33663 20.33415 1.000 30.37080 24 ALA B O 1
ATOM 621 N N . SER B 2 25 ? -16.64109 18.47308 20.68318 1.000 28.35332 25 SER B N 1
ATOM 622 C CA . SER B 2 25 ? -17.61679 18.06583 21.67006 1.000 31.00278 25 SER B CA 1
ATOM 623 C C . SER B 2 25 ? -18.73416 17.21676 21.05958 1.000 31.08268 25 SER B C 1
ATOM 624 O O . SER B 2 25 ? -19.01978 17.27954 19.86361 1.000 29.39182 25 SER B O 1
ATOM 627 N N . GLY B 2 26 ? -19.34779 16.40496 21.91432 1.000 32.44471 26 GLY B N 1
ATOM 628 C CA . GLY B 2 26 ? -20.50794 15.61303 21.56081 1.000 34.82364 26 GLY B CA 1
ATOM 629 C C . GLY B 2 26 ? -20.30421 14.59811 20.46060 1.000 35.35109 26 GLY B C 1
ATOM 630 O O . GLY B 2 26 ? -21.26945 14.25588 19.77099 1.000 36.59925 26 GLY B O 1
ATOM 631 N N . SER B 2 27 ? -19.08679 14.08593 20.28347 1.000 34.30489 27 SER B N 1
ATOM 632 C CA . SER B 2 27 ? -18.82917 13.03721 19.28994 1.000 36.23113 27 SER B CA 1
ATOM 633 C C . SER B 2 27 ? -19.16352 13.50403 17.87774 1.000 34.70575 27 SER B C 1
ATOM 634 O O . SER B 2 27 ? -19.42166 12.68858 16.99088 1.000 36.87820 27 SER B O 1
ATOM 637 N N . ILE B 2 28 ? -19.13095 14.81586 17.65461 1.000 32.10382 28 ILE B N 1
ATOM 638 C CA . ILE B 2 28 ? -19.64917 15.35566 16.39896 1.000 31.74906 28 ILE B CA 1
ATOM 639 C C . ILE B 2 28 ? -18.85686 14.83896 15.20540 1.000 31.18169 28 ILE B C 1
ATOM 640 O O . ILE B 2 28 ? -19.42557 14.62757 14.12641 1.000 33.74547 28 ILE B O 1
ATOM 645 N N . PHE B 2 29 ? -17.55003 14.59124 15.37359 1.000 30.22216 29 PHE B N 1
ATOM 646 C CA . PHE B 2 29 ? -16.73614 14.16648 14.23005 1.000 31.62500 29 PHE B CA 1
ATOM 647 C C . PHE B 2 29 ? -17.16074 12.80624 13.68284 1.000 35.91304 29 PHE B C 1
ATOM 648 O O . PHE B 2 29 ? -16.79626 12.45504 12.55000 1.000 36.91247 29 PHE B O 1
ATOM 656 N N . ARG B 2 30 ? -17.91722 12.02918 14.44828 1.000 39.21909 30 ARG B N 1
ATOM 657 C CA . ARG B 2 30 ? -18.32329 10.71076 13.97158 1.000 45.23769 30 ARG B CA 1
ATOM 658 C C . ARG B 2 30 ? -19.29508 10.81361 12.80482 1.000 45.44330 30 ARG B C 1
ATOM 659 O O . ARG B 2 30 ? -19.28214 9.95920 11.91028 1.000 47.19809 30 ARG B O 1
ATOM 667 N N . THR B 2 31 ? -20.12379 11.85809 12.78570 1.000 38.04829 31 THR B N 1
ATOM 668 C CA . THR B 2 31 ? -21.15619 12.03537 11.76873 1.000 38.64279 31 THR B CA 1
ATOM 669 C C . THR B 2 31 ? -20.99207 13.31467 10.95997 1.000 38.41353 31 THR B C 1
ATOM 670 O O . THR B 2 31 ? -21.87596 13.64478 10.15669 1.000 38.94297 31 THR B O 1
ATOM 674 N N . THR B 2 32 ? -19.90380 14.05559 11.15364 1.000 37.02386 32 THR B N 1
ATOM 675 C CA . THR B 2 32 ? -19.78076 15.36796 10.54266 1.000 35.60447 32 THR B CA 1
ATOM 676 C C . THR B 2 32 ? -18.37079 15.55616 10.01054 1.000 34.20646 32 THR B C 1
ATOM 677 O O . THR B 2 32 ? -17.40472 15.11867 10.63691 1.000 33.54187 32 THR B O 1
ATOM 681 N N . GLY B 2 33 ? -18.25448 16.21929 8.87009 1.000 36.71820 33 GLY B N 1
ATOM 682 C CA . GLY B 2 33 ? -16.95495 16.57032 8.34568 1.000 36.58471 33 GLY B CA 1
ATOM 683 C C . GLY B 2 33 ? -16.36983 17.79777 9.03573 1.000 33.84357 33 GLY B C 1
ATOM 684 O O . GLY B 2 33 ? -17.04871 18.49442 9.80152 1.000 32.84082 33 GLY B O 1
ATOM 685 N N . MET B 2 34 ? -15.09168 18.05035 8.74014 1.000 32.33462 34 MET B N 1
ATOM 686 C CA . MET B 2 34 ? -14.33689 19.11612 9.38738 1.000 33.29001 34 MET B CA 1
ATOM 687 C C . MET B 2 34 ? -13.22441 19.58962 8.45831 1.000 34.20419 34 MET B C 1
ATOM 688 O O . MET B 2 34 ? -12.90176 18.94794 7.45402 1.000 36.05451 34 MET B O 1
ATOM 693 N N . ASN B 2 35 ? -12.63946 20.73651 8.78525 1.000 32.20625 35 ASN B N 1
ATOM 694 C CA . ASN B 2 35 ? -11.50182 21.22927 8.02506 1.000 33.07577 35 ASN B CA 1
ATOM 695 C C . ASN B 2 35 ? -10.36960 21.63625 8.95647 1.000 32.34411 35 ASN B C 1
ATOM 696 O O . ASN B 2 35 ? -10.60315 22.03118 10.10789 1.000 32.37849 35 ASN B O 1
ATOM 701 N N . TRP B 2 36 ? -9.14506 21.53650 8.43291 1.000 32.81707 36 TRP B N 1
ATOM 702 C CA . TRP B 2 36 ? -7.95864 22.15587 9.01342 1.000 34.03240 36 TRP B CA 1
ATOM 703 C C . TRP B 2 36 ? -7.59339 23.39736 8.20701 1.000 37.08200 36 TRP B C 1
ATOM 704 O O . TRP B 2 36 ? -7.59666 23.36641 6.96881 1.000 39.71620 36 TRP B O 1
ATOM 715 N N . TYR B 2 37 ? -7.27757 24.47786 8.91159 1.000 36.69369 37 TYR B N 1
ATOM 716 C CA . TYR B 2 37 ? -6.69962 25.68018 8.33801 1.000 39.41460 37 TYR B CA 1
ATOM 717 C C . TYR B 2 37 ? -5.38288 25.97910 9.04574 1.000 39.58004 37 TYR B C 1
ATOM 718 O O . TYR B 2 37 ? -5.11235 25.47491 10.14068 1.000 38.22380 37 TYR B O 1
ATOM 727 N N . ARG B 2 38 ? -4.55331 26.79909 8.41655 1.000 39.87011 38 ARG B N 1
ATOM 728 C CA . ARG B 2 38 ? -3.39991 27.33508 9.11757 1.000 43.24431 38 ARG B CA 1
ATOM 729 C C . ARG B 2 38 ? -3.28181 28.81948 8.82430 1.000 48.74686 38 ARG B C 1
ATOM 730 O O . ARG B 2 38 ? -3.60936 29.27921 7.72328 1.000 50.20169 38 ARG B O 1
ATOM 738 N N . GLN B 2 39 ? -2.83305 29.56289 9.82566 1.000 51.18941 39 GLN B N 1
ATOM 739 C CA . GLN B 2 39 ? -2.51932 30.97500 9.68312 1.000 54.96793 39 GLN B CA 1
ATOM 740 C C . GLN B 2 39 ? -1.01024 31.12379 9.73679 1.000 55.55072 39 GLN B C 1
ATOM 741 O O . GLN B 2 39 ? -0.38091 30.74963 10.73157 1.000 53.44337 39 GLN B O 1
ATOM 747 N N . THR B 2 40 ? -0.43702 31.65947 8.67345 1.000 61.98376 40 THR B N 1
ATOM 748 C CA . THR B 2 40 ? 0.99606 31.80447 8.51973 1.000 65.74382 40 THR B CA 1
ATOM 749 C C . THR B 2 40 ? 1.36738 33.27071 8.49211 1.000 71.07114 40 THR B C 1
ATOM 750 O O . THR B 2 40 ? 0.49071 34.14855 8.41099 1.000 70.81281 40 THR B O 1
ATOM 754 N N . PRO B 2 41 ? 2.65773 33.60071 8.58959 1.000 76.37762 41 PRO B N 1
ATOM 755 C CA . PRO B 2 41 ? 3.06910 34.99311 8.35128 1.000 83.52449 41 PRO B CA 1
ATOM 756 C C . PRO B 2 41 ? 2.54276 35.54428 7.03820 1.000 90.56551 41 PRO B C 1
ATOM 757 O O . PRO B 2 41 ? 1.98396 36.64754 7.01110 1.000 91.95912 41 PRO B O 1
ATOM 761 N N . GLU B 2 42 ? 2.67669 34.78541 5.95076 1.000 97.53237 42 GLU B N 1
ATOM 762 C CA . GLU B 2 42 ? 2.21706 35.21688 4.63124 1.000 108.14648 42 GLU B CA 1
ATOM 763 C C . GLU B 2 42 ? 0.74116 34.86769 4.49236 1.000 110.20678 42 GLU B C 1
ATOM 764 O O . GLU B 2 42 ? 0.37956 33.76384 4.08361 1.000 108.38562 42 GLU B O 1
ATOM 766 N N . LYS B 2 43 ? -0.11891 35.82467 4.85117 1.000 113.86518 43 LYS B N 1
ATOM 767 C CA . LYS B 2 43 ? -1.56666 35.73483 4.66596 1.000 112.41547 43 LYS B CA 1
ATOM 768 C C . LYS B 2 43 ? -2.21342 34.66248 5.54053 1.000 105.07313 43 LYS B C 1
ATOM 769 O O . LYS B 2 43 ? -1.78263 33.50620 5.55978 1.000 104.09670 43 LYS B O 1
ATOM 771 N N . GLN B 2 44 ? -3.27163 35.03970 6.24614 1.000 98.42789 44 GLN B N 1
ATOM 772 C CA . GLN B 2 44 ? -3.91362 34.19261 7.23727 1.000 90.66931 44 GLN B CA 1
ATOM 773 C C . GLN B 2 44 ? -4.98019 33.29604 6.61100 1.000 84.58095 44 GLN B C 1
ATOM 774 O O . GLN B 2 44 ? -5.51202 33.57051 5.53456 1.000 86.93313 44 GLN B O 1
ATOM 780 N N . ARG B 2 45 ? -5.27633 32.20235 7.31412 1.000 76.87060 45 ARG B N 1
ATOM 781 C CA . ARG B 2 45 ? -6.37728 31.28040 7.01467 1.000 69.59308 45 ARG B CA 1
ATOM 782 C C . ARG B 2 45 ? -6.22945 30.65189 5.62341 1.000 65.09903 45 ARG B C 1
ATOM 783 O O . ARG B 2 45 ? -7.04115 30.84930 4.72542 1.000 66.41238 45 ARG B O 1
ATOM 791 N N . GLU B 2 46 ? -5.17283 29.85520 5.48912 1.000 60.80251 46 GLU B N 1
ATOM 792 C CA . GLU B 2 46 ? -4.94827 29.00486 4.32590 1.000 58.43943 46 GLU B CA 1
ATOM 793 C C . GLU B 2 46 ? -5.50343 27.61778 4.61677 1.000 52.86463 46 GLU B C 1
ATOM 794 O O . GLU B 2 46 ? -5.19321 27.03160 5.65837 1.000 48.78008 46 GLU B O 1
ATOM 800 N N . TRP B 2 47 ? -6.31970 27.09675 3.70130 1.000 51.62134 47 TRP B N 1
ATOM 801 C CA . TRP B 2 47 ? -6.92673 25.78737 3.91000 1.000 47.75547 47 TRP B CA 1
ATOM 802 C C . TRP B 2 47 ? -5.88580 24.69218 3.70861 1.000 46.86212 47 TRP B C 1
ATOM 803 O O . TRP B 2 47 ? -5.04791 24.76811 2.80722 1.000 48.26643 47 TRP B O 1
ATOM 814 N N . VAL B 2 48 ? -5.94578 23.66324 4.54469 1.000 44.31496 48 VAL B N 1
ATOM 815 C CA . VAL B 2 48 ? -4.92168 22.62786 4.59417 1.000 43.32691 48 VAL B CA 1
ATOM 816 C C . VAL B 2 48 ? -5.47315 21.27499 4.16996 1.000 43.56913 48 VAL B C 1
ATOM 817 O O . VAL B 2 48 ? -4.91889 20.61968 3.28427 1.000 46.98454 48 VAL B O 1
ATOM 821 N N . ALA B 2 49 ? -6.56194 20.83374 4.79165 1.000 40.41739 49 ALA B N 1
ATOM 822 C CA . ALA B 2 49 ? -7.09356 19.51050 4.49965 1.000 41.43275 49 ALA B CA 1
ATOM 823 C C . ALA B 2 49 ? -8.52767 19.42052 4.99971 1.000 39.35547 49 ALA B C 1
ATOM 824 O O . ALA B 2 49 ? -8.93649 20.15670 5.89613 1.000 36.44606 49 ALA B O 1
ATOM 826 N N . LEU B 2 50 ? -9.28998 18.50224 4.41632 1.000 40.70627 50 LEU B N 1
ATOM 827 C CA . LEU B 2 50 ? -10.61020 18.18095 4.93961 1.000 39.90034 50 LEU B CA 1
ATOM 828 C C . LEU B 2 50 ? -10.72577 16.67528 5.08552 1.000 40.49569 50 LEU B C 1
ATOM 829 O O . LEU B 2 50 ? -10.05419 15.90773 4.38928 1.000 42.09511 50 LEU B O 1
ATOM 834 N N . ILE B 2 51 ? -11.60675 16.26078 5.98877 1.000 39.15225 51 ILE B N 1
ATOM 835 C CA . ILE B 2 51 ? -12.08564 14.88706 6.01247 1.000 40.78926 51 ILE B CA 1
ATOM 836 C C . ILE B 2 51 ? -13.59868 14.94287 6.18226 1.000 42.72026 51 ILE B C 1
ATOM 837 O O . ILE B 2 51 ? -14.11450 15.74810 6.97124 1.000 40.96229 51 ILE B O 1
ATOM 842 N N . THR B 2 52 ? -14.31828 14.14538 5.38601 1.000 44.83867 52 THR B N 1
ATOM 843 C CA . THR B 2 52 ? -15.77028 14.18876 5.41130 1.000 45.24062 52 THR B CA 1
ATOM 844 C C . THR B 2 52 ? -16.30787 13.26109 6.49104 1.000 46.53387 52 THR B C 1
ATOM 845 O O . THR B 2 52 ? -15.57476 12.47928 7.09818 1.000 45.53319 52 THR B O 1
ATOM 849 N N . SER B 2 53 ? -17.62782 13.33153 6.69163 1.000 49.25991 53 SER B N 1
ATOM 850 C CA . SER B 2 53 ? -18.31526 12.47854 7.65094 1.000 52.77422 53 SER B CA 1
ATOM 851 C C . SER B 2 53 ? -18.11226 10.99991 7.37040 1.000 57.23856 53 SER B C 1
ATOM 852 O O . SER B 2 53 ? -18.32230 10.18383 8.27205 1.000 59.13244 53 SER B O 1
ATOM 855 N N . HIS B 2 54 ? -17.73654 10.63160 6.14456 1.000 59.13665 54 HIS B N 1
ATOM 856 C CA A HIS B 2 54 ? -17.53309 9.24608 5.74002 0.440 62.54471 54 HIS B CA 1
ATOM 857 C CA B HIS B 2 54 ? -17.53587 9.22829 5.82364 0.560 62.49024 54 HIS B CA 1
ATOM 858 C C . HIS B 2 54 ? -16.06814 8.84279 5.71962 1.000 61.34155 54 HIS B C 1
ATOM 859 O O . HIS B 2 54 ? -15.76873 7.67254 5.46715 1.000 64.46399 54 HIS B O 1
ATOM 872 N N . GLY B 2 55 ? -15.15108 9.78075 5.93304 1.000 57.17082 55 GLY B N 1
ATOM 873 C CA . GLY B 2 55 ? -13.73948 9.47867 5.92598 1.000 56.84527 55 GLY B CA 1
ATOM 874 C C . GLY B 2 55 ? -13.01588 9.77139 4.63052 1.000 58.46797 55 GLY B C 1
ATOM 875 O O . GLY B 2 55 ? -11.83421 9.41693 4.51617 1.000 59.68831 55 GLY B O 1
ATOM 876 N N . THR B 2 56 ? -13.67708 10.38826 3.64751 1.000 58.23817 56 THR B N 1
ATOM 877 C CA . THR B 2 56 ? -12.99398 10.76822 2.41612 1.000 57.23965 56 THR B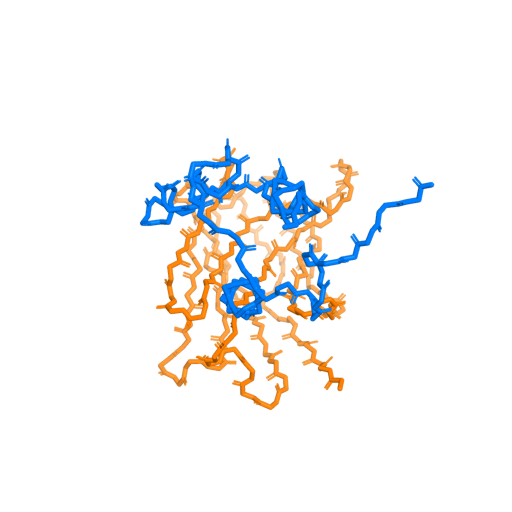 CA 1
ATOM 878 C C . THR B 2 56 ? -12.25490 12.09125 2.61619 1.000 52.97278 56 THR B C 1
ATOM 879 O O . THR B 2 56 ? -12.70133 12.97125 3.35607 1.000 50.46950 56 THR B O 1
ATOM 883 N N . THR B 2 57 ? -11.10784 12.22166 1.95343 1.000 53.39153 57 THR B N 1
ATOM 884 C CA . THR B 2 57 ? -10.13521 13.24889 2.27797 1.000 50.05258 57 THR B CA 1
ATOM 885 C C . THR B 2 57 ? -9.77331 14.07304 1.05247 1.000 51.82072 57 THR B C 1
ATOM 886 O O . THR B 2 57 ? -9.89070 13.62199 -0.08993 1.000 53.62548 57 THR B O 1
ATOM 890 N N . SER B 2 58 ? -9.29462 15.28579 1.31789 1.000 50.87666 58 SER B N 1
ATOM 891 C CA . SER B 2 58 ? -8.77742 16.17449 0.28832 1.000 52.83646 58 SER B CA 1
ATOM 892 C C . SER B 2 58 ? -7.70360 17.05404 0.91214 1.000 51.52076 58 SER B C 1
ATOM 893 O O . SER B 2 58 ? -7.81862 17.44343 2.07875 1.000 48.97933 58 SER B O 1
ATOM 896 N N . TYR B 2 59 ? -6.65930 17.36342 0.14011 1.000 52.69000 59 TYR B N 1
ATOM 897 C CA . TYR B 2 59 ? -5.52367 18.11879 0.65349 1.000 51.52737 59 TYR B CA 1
ATOM 898 C C . TYR B 2 59 ? -5.20225 19.29633 -0.25436 1.000 53.07505 59 TYR B C 1
ATOM 899 O O . TYR B 2 59 ? -5.44312 19.25293 -1.46381 1.000 56.02239 59 TYR B O 1
ATOM 908 N N . ALA B 2 60 ? -4.63139 20.34127 0.33791 1.000 59.08949 60 ALA B N 1
ATOM 909 C CA . ALA B 2 60 ? -4.08397 21.43635 -0.44647 1.000 61.19809 60 ALA B CA 1
ATOM 910 C C . ALA B 2 60 ? -2.93141 20.93736 -1.31436 1.000 61.90705 60 ALA B C 1
ATOM 911 O O . ALA B 2 60 ? -2.24195 19.97163 -0.97116 1.000 61.77229 60 ALA B O 1
ATOM 913 N N A ALA B 2 61 ? -2.76453 21.59440 -2.46768 0.220 63.25613 61 ALA B N 1
ATOM 914 N N B ALA B 2 61 ? -2.69103 21.62236 -2.43712 0.780 63.19826 61 ALA B N 1
ATOM 915 C CA A ALA B 2 61 ? -1.67025 21.32623 -3.39992 0.220 64.57272 61 ALA B CA 1
ATOM 916 C CA B ALA B 2 61 ? -1.66443 21.14830 -3.36229 0.780 64.47541 61 ALA B CA 1
ATOM 917 C C A ALA B 2 61 ? -0.44486 22.09642 -2.92138 0.220 64.53343 61 ALA B C 1
ATOM 918 C C B ALA B 2 61 ? -0.29065 21.05939 -2.69857 0.780 64.25438 61 ALA B C 1
ATOM 919 O O A ALA B 2 61 ? -0.05699 23.13479 -3.46417 0.220 66.76936 61 ALA B O 1
ATOM 920 O O B ALA B 2 61 ? 0.48030 20.13279 -2.97748 0.780 64.14965 61 ALA B O 1
ATOM 923 N N A SER B 2 62 ? 0.16617 21.55270 -1.87505 0.220 63.44259 62 SER B N 1
ATOM 924 N N B SER B 2 62 ? 0.03248 22.00027 -1.80988 0.780 63.64075 62 SER B N 1
ATOM 925 C CA A SER B 2 62 ? 1.32318 22.11573 -1.19838 0.220 64.17050 62 SER B CA 1
ATOM 926 C CA B SER B 2 62 ? 1.39431 22.07534 -1.29307 0.780 64.30849 62 SER B CA 1
ATOM 927 C C A SER B 2 62 ? 1.67886 21.13923 -0.09341 0.220 62.47034 62 SER B C 1
ATOM 928 C C B SER B 2 62 ? 1.69172 21.06376 -0.18926 0.780 62.58570 62 SER B C 1
ATOM 929 O O A SER B 2 62 ? 2.82148 21.08967 0.37496 0.220 63.67162 62 SER B O 1
ATOM 930 O O B SER B 2 62 ? 2.86020 20.92115 0.18987 0.780 63.67312 62 SER B O 1
ATOM 935 N N . VAL B 2 63 ? 0.69039 20.34688 0.31823 1.000 60.14661 63 VAL B N 1
ATOM 936 C CA . VAL B 2 63 ? 0.87980 19.34625 1.35816 1.000 58.78265 63 VAL B CA 1
ATOM 937 C C . VAL B 2 63 ? 0.52206 17.94260 0.89662 1.000 61.36639 63 VAL B C 1
ATOM 938 O O . VAL B 2 63 ? 0.71541 16.98762 1.65676 1.000 62.69340 63 VAL B O 1
ATOM 942 N N . GLU B 2 64 ? -0.00950 17.78819 -0.31388 1.000 64.38294 64 GLU B N 1
ATOM 943 C CA . GLU B 2 64 ? -0.33332 16.46744 -0.83900 1.000 67.62859 64 GLU B CA 1
ATOM 944 C C . GLU B 2 64 ? 0.88728 15.55195 -0.80495 1.000 68.21145 64 GLU B C 1
ATOM 945 O O . GLU B 2 64 ? 1.97688 15.93071 -1.24557 1.000 68.83384 64 GLU B O 1
ATOM 951 N N . GLY B 2 65 ? 0.69426 14.33816 -0.28949 1.000 68.13092 65 GLY B N 1
ATOM 952 C CA . GLY B 2 65 ? 1.74422 13.36058 -0.14896 1.000 70.53341 65 GLY B CA 1
ATOM 953 C C . GLY B 2 65 ? 2.50896 13.44213 1.15638 1.000 70.82870 65 GLY B C 1
ATOM 954 O O . GLY B 2 65 ? 3.04809 12.42893 1.61442 1.000 74.55116 65 GLY B O 1
ATOM 955 N N . ARG B 2 66 ? 2.57969 14.62424 1.76032 1.000 66.23550 66 ARG B N 1
ATOM 956 C CA . ARG B 2 66 ? 3.29335 14.80592 3.01661 1.000 64.03484 66 ARG B CA 1
ATOM 957 C C . ARG B 2 66 ? 2.37217 14.76138 4.22436 1.000 59.55183 66 ARG B C 1
ATOM 958 O O . ARG B 2 66 ? 2.80329 14.37317 5.31684 1.000 59.24958 66 ARG B O 1
ATOM 966 N N . PHE B 2 67 ? 1.11588 15.12903 4.03887 1.000 55.58831 67 PHE B N 1
ATOM 967 C CA . PHE B 2 67 ? 0.13516 15.19985 5.11454 1.000 51.51512 67 PHE B CA 1
ATOM 968 C C . PHE B 2 67 ? -0.88466 14.07815 4.95845 1.000 52.75988 67 PHE B C 1
ATOM 969 O O . PHE B 2 67 ? -1.23492 13.69271 3.84275 1.000 54.64648 67 PHE B O 1
ATOM 977 N N . THR B 2 68 ? -1.37826 13.56944 6.08194 1.000 48.21650 68 THR B N 1
ATOM 978 C CA . THR B 2 68 ? -2.43828 12.56777 6.07987 1.000 48.48467 68 THR B CA 1
ATOM 979 C C . THR B 2 68 ? -3.44380 12.92633 7.16436 1.000 45.29726 68 THR B C 1
ATOM 980 O O . THR B 2 68 ? -3.07364 13.07063 8.33332 1.000 44.91791 68 THR B O 1
ATOM 984 N N . ILE B 2 69 ? -4.70485 13.06468 6.77913 1.000 44.06020 69 ILE B N 1
ATOM 985 C CA . ILE B 2 69 ? -5.79088 13.35667 7.70774 1.000 42.30216 69 ILE B CA 1
ATOM 986 C C . ILE B 2 69 ? -6.58104 12.07052 7.91453 1.000 44.98434 69 ILE B C 1
ATOM 987 O O . ILE B 2 69 ? -6.77313 11.28817 6.97525 1.000 48.46263 69 ILE B O 1
ATOM 992 N N . SER B 2 70 ? -6.98595 11.82101 9.15673 1.000 43.86933 70 SER B N 1
ATOM 993 C CA . SER B 2 70 ? -7.68136 10.58661 9.49067 1.000 46.00348 70 SER B CA 1
ATOM 994 C C . SER B 2 70 ? -8.44277 10.78565 10.79292 1.000 44.96149 70 SER B C 1
ATOM 995 O O . SER B 2 70 ? -8.31479 11.81388 11.46277 1.000 42.93407 70 SER B O 1
ATOM 998 N N A ARG B 2 71 ? -9.24581 9.78520 11.13709 0.500 47.14806 71 ARG B N 1
ATOM 999 N N B ARG B 2 71 ? -9.24907 9.78778 11.13482 0.500 47.14437 71 ARG B N 1
ATOM 1000 C CA A ARG B 2 71 ? -9.92680 9.69902 12.41972 0.500 46.41632 71 ARG B CA 1
ATOM 1001 C CA B ARG B 2 71 ? -9.91833 9.69941 12.42286 0.500 46.41171 71 ARG B CA 1
ATOM 1002 C C A ARG B 2 71 ? -9.37000 8.53459 13.22450 0.500 48.70941 71 ARG B C 1
ATOM 1003 C C B ARG B 2 71 ? -9.33675 8.54799 13.22800 0.500 48.68158 71 ARG B C 1
ATOM 1004 O O A ARG B 2 71 ? -8.88527 7.54559 12.66709 0.500 51.06410 71 ARG B O 1
ATOM 1005 O O B ARG B 2 71 ? -8.80491 7.58163 12.67355 0.500 50.99280 71 ARG B O 1
ATOM 1020 N N . ASP B 2 72 ? -9.46141 8.64597 14.54812 1.000 48.15835 72 ASP B N 1
ATOM 1021 C CA . ASP B 2 72 ? -9.10477 7.50590 15.38059 1.000 50.53760 72 ASP B CA 1
ATOM 1022 C C . ASP B 2 72 ? -10.18749 6.43700 15.26628 1.000 53.50399 72 ASP B C 1
ATOM 1023 O O . ASP B 2 72 ? -11.25384 6.65668 14.67774 1.000 51.69014 72 ASP B O 1
ATOM 1028 N N . SER B 2 73 ? -9.89293 5.26360 15.84276 1.000 57.75662 73 SER B N 1
ATOM 1029 C CA . SER B 2 73 ? -10.79562 4.11786 15.74865 1.000 61.03984 73 SER B CA 1
ATOM 1030 C C . SER B 2 73 ? -12.22175 4.48717 16.15135 1.000 59.61078 73 SER B C 1
ATOM 1031 O O . SER B 2 73 ? -13.18567 4.04196 15.51696 1.000 61.48696 73 SER B O 1
ATOM 1033 N N . ALA B 2 74 ? -12.37664 5.32293 17.18522 1.000 56.62810 74 ALA B N 1
ATOM 1034 C CA . ALA B 2 74 ? -13.70364 5.70696 17.65390 1.000 55.22173 74 ALA B CA 1
ATOM 1035 C C . ALA B 2 74 ? -14.42630 6.64377 16.69210 1.000 52.89522 74 ALA B C 1
ATOM 1036 O O . ALA B 2 74 ? -15.65279 6.76779 16.77644 1.000 53.97015 74 ALA B O 1
ATOM 1038 N N . GLY B 2 75 ? -13.70486 7.31991 15.80103 1.000 49.54872 75 GLY B N 1
ATOM 1039 C CA . GLY B 2 75 ? -14.33547 8.23352 14.87178 1.000 48.75147 75 GLY B CA 1
ATOM 1040 C C . GLY B 2 75 ? -14.52320 9.64671 15.37570 1.000 46.66646 75 GLY B C 1
ATOM 1041 O O . GLY B 2 75 ? -15.04703 10.48261 14.62939 1.000 46.12478 75 GLY B O 1
ATOM 1042 N N . THR B 2 76 ? -14.07777 9.94831 16.60237 1.000 45.73903 76 THR B N 1
ATOM 1043 C CA . THR B 2 76 ? -14.40308 11.18369 17.30171 1.000 45.07376 76 THR B CA 1
ATOM 1044 C C . THR B 2 76 ? -13.22449 12.12785 17.46618 1.000 45.11030 76 THR B C 1
ATOM 1045 O O . THR B 2 76 ? -13.40994 13.25592 17.93145 1.000 41.36714 76 THR B O 1
ATOM 1049 N N . THR B 2 77 ? -12.02419 11.69425 17.12869 1.000 34.78010 77 THR B N 1
ATOM 1050 C CA . THR B 2 77 ? -10.84846 12.54331 17.14364 1.000 37.00400 77 THR B CA 1
ATOM 1051 C C . THR B 2 77 ? -10.24097 12.51075 15.75283 1.000 36.93599 77 THR B C 1
ATOM 1052 O O . THR B 2 77 ? -10.18009 11.45256 15.11739 1.000 39.30180 77 THR B O 1
ATOM 1056 N N . VAL B 2 78 ? -9.80915 13.66354 15.26624 1.000 34.86519 78 VAL B N 1
ATOM 1057 C CA . VAL B 2 78 ? -9.21963 13.76580 13.94512 1.000 35.47175 78 VAL B CA 1
ATOM 1058 C C . VAL B 2 78 ? -7.72814 14.02528 14.11692 1.000 37.46220 78 VAL B C 1
ATOM 1059 O O . VAL B 2 78 ? -7.31457 14.76277 15.02425 1.000 36.42966 78 VAL B O 1
ATOM 1063 N N . TYR B 2 79 ? -6.92842 13.40074 13.26434 1.000 39.19694 79 TYR B N 1
ATOM 1064 C CA . TYR B 2 79 ? -5.48429 13.57021 13.24601 1.000 43.50345 79 TYR B CA 1
ATOM 1065 C C . TYR B 2 79 ? -5.04634 14.21446 11.94047 1.000 44.33179 79 TYR B C 1
ATOM 1066 O O . TYR B 2 79 ? -5.62142 13.97196 10.87618 1.000 46.48520 79 TYR B O 1
ATOM 1075 N N . LEU B 2 80 ? -4.01329 15.03985 12.03062 1.000 43.94763 80 LEU B N 1
ATOM 1076 C CA . LEU B 2 80 ? -3.30222 15.54298 10.86334 1.000 43.64886 80 LEU B CA 1
ATOM 1077 C C . LEU B 2 80 ? -1.85741 15.10146 11.03092 1.000 46.44351 80 LEU B C 1
ATOM 1078 O O . LEU B 2 80 ? -1.11984 15.68591 11.83134 1.000 46.68782 80 LEU B O 1
ATOM 1083 N N . GLN B 2 81 ? -1.46712 14.05163 1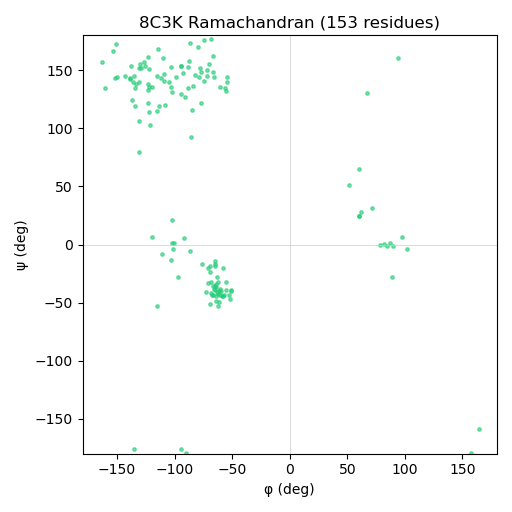0.30108 1.000 47.76525 81 GLN B N 1
ATOM 1084 C CA . GLN B 2 81 ? -0.08637 13.58596 10.30342 1.000 49.63023 81 GLN B CA 1
ATOM 1085 C C . GLN B 2 81 ? 0.70040 14.40542 9.29197 1.000 50.45497 81 GLN B C 1
ATOM 1086 O O . GLN B 2 81 ? 0.42104 14.35959 8.09084 1.000 50.83253 81 GLN B O 1
ATOM 1092 N N . MET B 2 82 ? 1.66656 15.16876 9.77157 1.000 51.99325 82 MET B N 1
ATOM 1093 C CA A MET B 2 82 ? 2.44293 16.07834 8.93564 0.490 54.77758 82 MET B CA 1
ATOM 1094 C CA B MET B 2 82 ? 2.44128 16.07485 8.93463 0.510 54.77382 82 MET B CA 1
ATOM 1095 C C . MET B 2 82 ? 3.87321 15.55663 8.85850 1.000 60.05318 82 MET B C 1
ATOM 1096 O O . MET B 2 82 ? 4.61452 15.61607 9.84437 1.000 63.53064 82 MET B O 1
ATOM 1105 N N . ASN B 2 83 ? 4.25729 15.04722 7.68964 1.000 61.79998 83 ASN B N 1
ATOM 1106 C CA . ASN B 2 83 ? 5.58448 14.49716 7.45174 1.000 62.09380 83 ASN B CA 1
ATOM 1107 C C . ASN B 2 83 ? 6.36785 15.39989 6.50988 1.000 64.72116 83 ASN B C 1
ATOM 1108 O O . ASN B 2 83 ? 5.79489 16.21024 5.77785 1.000 64.28289 83 ASN B O 1
ATOM 1113 N N . SER B 2 84 ? 7.69472 15.23943 6.53436 1.000 67.78681 84 SER B N 1
ATOM 1114 C CA . SER B 2 84 ? 8.60672 15.98638 5.66689 1.000 74.11306 84 SER B CA 1
ATOM 1115 C C . SER B 2 84 ? 8.34616 17.48946 5.75906 1.000 68.73981 84 SER B C 1
ATOM 1116 O O . SER B 2 84 ? 8.18541 18.18428 4.75224 1.000 69.09345 84 SER B O 1
ATOM 1119 N N . LEU B 2 85 ? 8.31355 17.99081 6.99412 1.000 67.06485 85 LEU B N 1
ATOM 1120 C CA . LEU B 2 85 ? 7.90676 19.36911 7.23672 1.000 65.08836 85 LEU B CA 1
ATOM 1121 C C . LEU B 2 85 ? 8.88708 20.36938 6.63260 1.000 67.74884 85 LEU B C 1
ATOM 1122 O O . LEU B 2 85 ? 10.10296 20.14770 6.59670 1.000 71.03379 85 LEU B O 1
ATOM 1127 N N . LYS B 2 86 ? 8.33596 21.46993 6.13887 1.000 66.46714 86 LYS B N 1
ATOM 1128 C CA A LYS B 2 86 ? 9.06609 22.50847 5.43006 0.500 68.77302 86 LYS B CA 1
ATOM 1129 C CA B LYS B 2 86 ? 9.07172 22.50656 5.43502 0.500 68.78225 86 LYS B CA 1
ATOM 1130 C C . LYS B 2 86 ? 8.87760 23.84145 6.13506 1.000 67.30232 86 LYS B C 1
ATOM 1131 O O . LYS B 2 86 ? 7.88734 24.04192 6.84917 1.000 64.11640 86 LYS B O 1
ATOM 1140 N N . PRO B 2 87 ? 9.81261 24.78657 5.96862 1.000 69.72781 87 PRO B N 1
ATOM 1141 C CA . PRO B 2 87 ? 9.63629 26.10120 6.60972 1.000 68.62749 87 PRO B CA 1
ATOM 1142 C C . PRO B 2 87 ? 8.33037 26.78405 6.24548 1.000 65.98403 87 PRO B C 1
ATOM 1143 O O . PRO B 2 87 ? 7.76290 27.49368 7.08559 1.000 64.00024 87 PRO B O 1
ATOM 1147 N N . GLU B 2 88 ? 7.82363 26.57403 5.02745 1.000 65.83838 88 GLU B N 1
ATOM 1148 C CA . GLU B 2 88 ? 6.53424 27.12391 4.62303 1.000 63.66094 88 GLU B CA 1
ATOM 1149 C C . GLU B 2 88 ? 5.36487 26.55167 5.41868 1.000 63.64406 88 GLU B C 1
ATOM 1150 O O . GLU B 2 88 ? 4.26214 27.10850 5.35742 1.000 61.99156 88 GLU B O 1
ATOM 1152 N N . ASP B 2 89 ? 5.56561 25.46234 6.15690 1.000 62.65542 89 ASP B N 1
ATOM 1153 C CA . ASP B 2 89 ? 4.47425 24.83212 6.89318 1.000 58.65911 89 ASP B CA 1
ATOM 1154 C C . ASP B 2 89 ? 4.25243 25.42202 8.28181 1.000 55.69275 89 ASP B C 1
ATOM 1155 O O . ASP B 2 89 ? 3.26700 25.05999 8.94735 1.000 52.32639 89 ASP B O 1
ATOM 1160 N N . ALA B 2 90 ? 5.11307 26.33222 8.73195 1.000 55.88041 90 ALA B N 1
ATOM 1161 C CA . ALA B 2 90 ? 4.97308 26.88134 10.07594 1.000 54.65906 90 ALA B CA 1
ATOM 1162 C C . ALA B 2 90 ? 3.76992 27.81426 10.16575 1.000 55.25437 90 ALA B C 1
ATOM 1163 O O . ALA B 2 90 ? 3.43429 28.52623 9.21584 1.000 55.09199 90 ALA B O 1
ATOM 1165 N N . GLY B 2 91 ? 3.11726 27.80891 11.31865 1.000 43.89367 91 GLY B N 1
ATOM 1166 C CA . GLY B 2 91 ? 1.95310 28.64274 11.52430 1.000 42.34212 91 GLY B CA 1
ATOM 1167 C C . GLY B 2 91 ? 1.10213 28.06361 12.63290 1.000 40.01080 91 GLY B C 1
ATOM 1168 O O . GLY B 2 91 ? 1.44067 27.04787 13.23773 1.000 39.05881 91 GLY B O 1
ATOM 1169 N N . VAL B 2 92 ? -0.00458 28.75229 12.90286 1.000 39.31855 92 VAL B N 1
ATOM 1170 C CA . VAL B 2 92 ? -1.00783 28.27190 13.84810 1.000 37.83020 92 VAL B CA 1
ATOM 1171 C C . VAL B 2 92 ? -2.03061 27.45964 13.07598 1.000 38.37804 92 VAL B C 1
ATOM 1172 O O . VAL B 2 92 ? -2.58322 27.92599 12.07284 1.000 41.32596 92 VAL B O 1
ATOM 1176 N N . TYR B 2 93 ? -2.27123 26.24138 13.52768 1.000 35.01878 93 TYR B N 1
ATOM 1177 C CA . TYR B 2 93 ? -3.20554 25.34515 12.86354 1.000 32.83459 93 TYR B CA 1
ATOM 1178 C C . TYR B 2 93 ? -4.51458 25.31518 13.63724 1.000 31.86942 93 TYR B C 1
ATOM 1179 O O . TYR B 2 93 ? -4.52264 25.15346 14.86755 1.000 32.08607 93 TYR B O 1
ATOM 1188 N N . TYR B 2 94 ? -5.61872 25.47553 12.91356 1.000 31.14598 94 TYR B N 1
ATOM 1189 C CA . TYR B 2 94 ? -6.95810 25.53216 13.47930 1.000 30.87967 94 TYR B CA 1
ATOM 1190 C C . TYR B 2 94 ? -7.79241 24.40965 12.90470 1.000 31.41396 94 TYR B C 1
ATOM 1191 O O . TYR B 2 94 ? -7.76182 24.16382 11.69297 1.000 30.89635 94 TYR B O 1
ATOM 1200 N N . CYS B 2 95 ? -8.54284 23.73680 13.77627 1.000 29.70667 95 CYS B N 1
ATOM 1201 C CA A CYS B 2 95 ? -9.57925 22.83430 13.29334 0.520 30.48834 95 CYS B CA 1
ATOM 1202 C CA B CYS B 2 95 ? -9.58363 22.79854 13.39589 0.480 30.41448 95 CYS B CA 1
ATOM 1203 C C . CYS B 2 95 ? -10.94492 23.50162 13.41402 1.000 29.79256 95 CYS B C 1
ATOM 1204 O O . CYS B 2 95 ? -11.20399 24.31508 14.30891 1.000 28.25301 95 CYS B O 1
ATOM 1209 N N . THR B 2 96 ? -11.81330 23.20727 12.43842 1.000 29.33121 96 THR B N 1
ATOM 1210 C CA . THR B 2 96 ? -13.12588 23.84004 12.40443 1.000 27.95843 96 THR B CA 1
ATOM 1211 C C . THR B 2 96 ? -14.19163 22.86417 11.91784 1.000 29.10834 96 THR B C 1
ATOM 1212 O O . THR B 2 96 ? -13.93545 22.01197 11.06381 1.000 29.01932 96 THR B O 1
ATOM 1216 N N . THR B 2 97 ? -15.39598 22.99826 12.47497 1.000 27.55924 97 THR B N 1
ATOM 1217 C CA . THR B 2 97 ? -16.56858 22.32369 11.93531 1.000 28.10447 97 THR B CA 1
ATOM 1218 C C . THR B 2 97 ? -17.79907 23.13975 12.27616 1.000 28.19030 97 THR B C 1
ATOM 1219 O O . THR B 2 97 ? -17.86127 23.75549 13.34310 1.000 28.66100 97 THR B O 1
ATOM 1223 N N . ARG B 2 98 ? -18.75690 23.17049 11.34865 1.000 28.03553 98 ARG B N 1
ATOM 1224 C CA . ARG B 2 98 ? -20.06617 23.79086 11.57667 1.000 26.54327 98 ARG B CA 1
ATOM 1225 C C . ARG B 2 98 ? -19.95730 25.28031 11.90228 1.000 27.53411 98 ARG B C 1
ATOM 1226 O O . ARG B 2 98 ? -20.84822 25.83439 12.54896 1.000 29.64330 98 ARG B O 1
ATOM 1234 N N . GLY B 2 99 ? -18.86784 25.93125 11.45970 1.000 29.03810 99 GLY B N 1
ATOM 1235 C CA . GLY B 2 99 ? -18.63013 27.33860 11.73594 1.000 30.61822 99 GLY B CA 1
ATOM 1236 C C . GLY B 2 99 ? -17.96268 27.62184 13.07273 1.000 31.63327 99 GLY B C 1
ATOM 1237 O O . GLY B 2 99 ? -17.71816 28.79837 13.38375 1.000 34.82821 99 GLY B O 1
ATOM 1238 N N . TYR B 2 100 ? -17.68634 26.59213 13.87039 1.000 29.61767 100 TYR B N 1
ATOM 1239 C CA . TYR B 2 100 ? -16.94788 26.68738 15.12761 1.000 28.57619 100 TYR B CA 1
ATOM 1240 C C . TYR B 2 100 ? -15.45736 26.43965 14.88492 1.000 30.16354 100 TYR B C 1
ATOM 1241 O O . TYR B 2 100 ? -15.08468 25.68926 13.98730 1.000 31.83830 100 TYR B O 1
ATOM 1250 N N . TRP B 2 101 ? -14.60099 27.09411 15.67954 1.000 27.70639 101 TRP B N 1
ATOM 1251 C CA . TRP B 2 101 ? -13.15017 27.03896 15.49414 1.000 28.49546 101 TRP B CA 1
ATOM 1252 C C . TRP B 2 101 ? -12.47724 26.86151 16.83970 1.000 28.50390 101 TRP B C 1
ATOM 1253 O O . TRP B 2 101 ? -12.89116 27.48718 17.81915 1.000 28.63000 101 TRP B O 1
ATOM 1264 N N . GLY B 2 102 ? -11.43775 26.02370 16.88317 1.000 25.21916 102 GLY B N 1
ATOM 1265 C CA . GLY B 2 102 ? -10.64163 25.91752 18.08751 1.000 24.13832 102 GLY B CA 1
ATOM 1266 C C . GLY B 2 102 ? -9.73655 27.12751 18.24554 1.000 25.19289 102 GLY B C 1
ATOM 1267 O O . GLY B 2 102 ? -9.69137 28.02611 17.40384 1.000 25.91770 102 GLY B O 1
ATOM 1268 N N . GLN B 2 103 ? -9.02054 27.16125 19.37089 1.000 26.05523 103 GLN B N 1
ATOM 1269 C CA . GLN B 2 103 ? -8.06862 28.23562 19.63011 1.000 29.01312 103 GLN B CA 1
ATOM 1270 C C . GLN B 2 103 ? -6.78562 28.07154 18.82841 1.000 30.17777 103 GLN B C 1
ATOM 1271 O O . GLN B 2 103 ? -6.01229 29.02978 18.72573 1.000 31.21683 103 GLN B O 1
ATOM 1277 N N . GLY B 2 104 ? -6.52861 26.88131 18.28870 1.000 29.82082 104 GLY B N 1
ATOM 1278 C CA . GLY B 2 104 ? -5.38012 26.67389 17.42423 1.000 31.13737 104 GLY B CA 1
ATOM 1279 C C . GLY B 2 104 ? -4.16167 26.15561 18.17482 1.000 32.70033 104 GLY B C 1
ATOM 1280 O O . GLY B 2 104 ? -4.05463 26.25170 19.39709 1.000 33.79668 104 GLY B O 1
ATOM 1281 N N . THR B 2 105 ? -3.22730 25.56551 17.41730 1.000 30.58803 105 THR B N 1
ATOM 1282 C CA . THR B 2 105 ? -1.98225 25.05693 17.97348 1.000 31.56526 105 THR B CA 1
ATOM 1283 C C . THR B 2 105 ? -0.81917 25.50592 17.09155 1.000 32.34994 105 THR B C 1
ATOM 1284 O O . THR B 2 105 ? -0.90971 25.47207 15.85730 1.000 34.06843 105 THR B O 1
ATOM 1288 N N . GLN B 2 106 ? 0.27990 25.92500 17.71889 1.000 34.64762 106 GLN B N 1
ATOM 1289 C CA . GLN B 2 106 ? 1.40973 26.51825 17.00197 1.000 39.03338 106 GLN B CA 1
ATOM 1290 C C . GLN B 2 106 ? 2.35269 25.45447 16.44933 1.000 40.80941 106 GLN B C 1
ATOM 1291 O O . GLN B 2 106 ? 2.71231 24.51244 17.15477 1.000 41.01757 106 GLN B O 1
ATOM 1297 N N . VAL B 2 107 ? 2.78960 25.63335 15.19799 1.000 41.73727 107 VAL B N 1
ATOM 1298 C CA . VAL B 2 107 ? 3.81180 24.78940 14.57150 1.000 43.89415 107 VAL B CA 1
ATOM 1299 C C . VAL B 2 107 ? 4.95810 25.67995 14.11748 1.000 48.12004 107 VAL B C 1
ATOM 1300 O O . VAL B 2 107 ? 4.75507 26.58320 13.29861 1.000 50.27893 107 VAL B O 1
ATOM 1304 N N . THR B 2 108 ? 6.16322 25.40840 14.61702 1.000 48.91225 108 THR B N 1
ATOM 1305 C CA . THR B 2 108 ? 7.36208 26.14158 14.23983 1.000 53.21776 108 THR B CA 1
ATOM 1306 C C . THR B 2 108 ? 8.38385 25.15370 13.68498 1.000 56.16604 108 THR B C 1
ATOM 1307 O O . THR B 2 108 ? 8.56903 24.06842 14.24464 1.000 56.11944 108 THR B O 1
ATOM 1311 N N . VAL B 2 109 ? 9.01957 25.51079 12.57167 1.000 59.81872 109 VAL B N 1
ATOM 1312 C CA . VAL B 2 109 ? 9.94000 24.61905 11.86698 1.000 62.73953 109 VAL B CA 1
ATOM 1313 C C . VAL B 2 109 ? 11.29317 25.30237 11.76899 1.000 65.81280 109 VAL B C 1
ATOM 1314 O O . VAL B 2 109 ? 11.43161 26.31953 11.07911 1.000 65.89582 109 VAL B O 1
ATOM 1318 N N . SER B 2 110 ? 12.29242 24.73664 12.43540 1.000 67.62669 110 SER B N 1
ATOM 1319 C CA . SER B 2 110 ? 13.62258 25.32544 12.46897 1.000 70.06207 110 SER B CA 1
ATOM 1320 C C . SER B 2 110 ? 14.56788 24.58640 11.52766 1.000 71.43924 110 SER B C 1
ATOM 1321 O O . SER B 2 110 ? 14.39323 23.39626 11.24790 1.000 71.50005 110 SER B O 1
ATOM 1324 N N . SER B 2 111 ? 15.57093 25.31147 11.03964 1.000 73.29346 111 SER B N 1
ATOM 1325 C CA . SER B 2 111 ? 16.57953 24.74241 10.14574 1.000 76.67219 111 SER B CA 1
ATOM 1326 C C . SER B 2 111 ? 17.93438 24.64723 10.84051 1.000 78.78487 111 SER B C 1
#

Sequence (170 aa):
KEIRRLRLKEWFKDKTLPPKEKSYLSQLMSGRASFGEKAARRRIEQTTYGMPEGYLDAEYAQVQLVESGGGLVQSGGSLRLSSCAASGSIFRTTGMNWYRQTPEKQREWVALITSHHGTTSYAAASSVEGRFTISRRDSAGTTVYLQMMNSLKKPEDAGVYYCCTTRGYWGQGTQVTVSS

Secondary structure (P-SEA, 3-state):
caaaaaaaaaaaccccccccaaaaaaaaaaccccccaaaaaaaaaaacccccccccccc/cbbbbbcccccccccbbbbbbbbbcccccccccbbbbbbcccccccccccccccccccccccccccbbbbbcccccbbbbbccccccccccbbbbbcccccccbbbbbbcc

B-factor: mean 52.8, std 17.13, range [22.1, 130.77]